Protein AF-A0A1R3K6Y7-F1 (afdb_monomer)

Foldseek 3Di:
DVVVVVVVVVVVVVVVVVVVVVVVVVVVVVVVVVVVVVVVVVVVVVVVVVVVVVVVVVVVVVVVVVVVVVVVVVVVVVVVVVVVVVVVVVVVVVVVVVVVVVVVVVVVVVVVVVVVVVVVVVVVVVVDDDDDDDDDDPPPPPPPVDVPVCPPVNCCCVVDPPPDPDDDPDDDDDDDDPVVVVVVVVVVVVVVVVPDDDPDDDDDDDD

pLDDT: mean 77.64, std 23.09, range [33.5, 98.81]

Structure (mmCIF, N/CA/C/O backbone):
data_AF-A0A1R3K6Y7-F1
#
_entry.id   AF-A0A1R3K6Y7-F1
#
loop_
_atom_site.group_PDB
_atom_site.id
_atom_site.type_symbol
_atom_site.label_atom_id
_atom_site.label_alt_id
_atom_site.label_comp_id
_atom_site.label_asym_id
_atom_site.label_entity_id
_atom_site.label_seq_id
_atom_site.pdbx_PDB_ins_code
_atom_site.Cartn_x
_atom_site.Cartn_y
_atom_site.Cartn_z
_atom_site.occupancy
_atom_site.B_iso_or_equiv
_atom_site.auth_seq_id
_atom_site.auth_comp_id
_atom_site.auth_asym_id
_atom_site.auth_atom_id
_atom_site.pdbx_PDB_model_num
ATOM 1 N N . MET A 1 1 ? 42.895 19.905 -70.007 1.00 62.53 1 MET A N 1
ATOM 2 C CA . MET A 1 1 ? 42.501 18.516 -69.694 1.00 62.53 1 MET A CA 1
ATOM 3 C C . MET A 1 1 ? 43.136 18.045 -68.392 1.00 62.53 1 MET A C 1
ATOM 5 O O . MET A 1 1 ? 42.391 17.621 -67.523 1.00 62.53 1 MET A O 1
ATOM 9 N N . ASP A 1 2 ? 44.452 18.185 -68.196 1.00 71.94 2 ASP A N 1
ATOM 10 C CA . ASP A 1 2 ? 45.106 17.727 -66.951 1.00 71.94 2 ASP A CA 1
ATOM 11 C C . ASP A 1 2 ? 44.580 18.417 -65.675 1.00 71.94 2 ASP A C 1
ATOM 13 O O . ASP A 1 2 ? 44.334 17.756 -64.673 1.00 71.94 2 ASP A O 1
ATOM 17 N N . SER A 1 3 ? 44.263 19.715 -65.737 1.00 80.75 3 SER A N 1
ATOM 18 C CA . SER A 1 3 ? 43.722 20.483 -64.601 1.00 80.75 3 SER A CA 1
ATOM 19 C C . SER A 1 3 ? 42.329 20.042 -64.129 1.00 80.75 3 SER A C 1
ATOM 21 O O . SER A 1 3 ? 42.020 20.125 -62.944 1.00 80.75 3 SER A O 1
ATOM 23 N N . GLU A 1 4 ? 41.474 19.579 -65.043 1.00 91.00 4 GLU A N 1
ATOM 24 C CA . GLU A 1 4 ? 40.127 19.088 -64.713 1.00 91.00 4 GLU A CA 1
ATOM 25 C C . GLU A 1 4 ? 40.192 17.690 -64.089 1.00 91.00 4 GLU A C 1
ATOM 27 O O . GLU A 1 4 ? 39.453 17.383 -63.155 1.00 91.00 4 GLU A O 1
ATOM 32 N N . LEU A 1 5 ? 41.124 16.858 -64.565 1.00 91.75 5 LEU A N 1
ATOM 33 C CA . LEU A 1 5 ? 41.398 15.550 -63.977 1.00 91.75 5 LEU A CA 1
ATOM 34 C C . LEU A 1 5 ? 41.971 15.675 -62.563 1.00 91.75 5 LEU A C 1
ATOM 36 O O . LEU A 1 5 ? 41.577 14.907 -61.687 1.00 91.75 5 LEU A O 1
ATOM 40 N N . ASP A 1 6 ? 42.864 16.633 -62.323 1.00 93.50 6 ASP A N 1
ATOM 41 C CA . ASP A 1 6 ? 43.422 16.880 -60.991 1.00 93.50 6 ASP A CA 1
ATOM 42 C C . ASP A 1 6 ? 42.367 17.411 -60.011 1.00 93.50 6 ASP A C 1
ATOM 44 O O . ASP A 1 6 ? 42.319 16.962 -58.864 1.00 93.50 6 ASP A O 1
ATOM 48 N N . PHE A 1 7 ? 41.459 18.280 -60.469 1.00 94.56 7 PHE A N 1
ATOM 49 C CA . PHE A 1 7 ? 40.319 18.736 -59.669 1.00 94.56 7 PHE A CA 1
ATOM 50 C C . PHE A 1 7 ? 39.388 17.575 -59.287 1.00 94.56 7 PHE A C 1
ATOM 52 O O . PHE A 1 7 ? 39.084 17.383 -58.110 1.00 94.56 7 PHE A O 1
ATOM 59 N N . ALA A 1 8 ? 39.014 16.733 -60.256 1.00 95.38 8 ALA A N 1
ATOM 60 C CA . ALA A 1 8 ? 38.188 15.556 -59.995 1.00 95.38 8 ALA A CA 1
ATOM 61 C C . ALA A 1 8 ? 38.874 14.562 -59.038 1.00 95.38 8 ALA A C 1
ATOM 63 O O . ALA A 1 8 ? 38.223 13.937 -58.201 1.00 95.38 8 ALA A O 1
ATOM 64 N N . ARG A 1 9 ? 40.204 14.411 -59.124 1.00 95.75 9 ARG A N 1
ATOM 65 C CA . ARG A 1 9 ? 40.974 13.571 -58.193 1.00 95.75 9 ARG A CA 1
ATOM 66 C C . ARG A 1 9 ? 40.938 14.114 -56.768 1.00 95.75 9 ARG A C 1
ATOM 68 O O . ARG A 1 9 ? 40.789 13.309 -55.850 1.00 95.75 9 ARG A O 1
ATOM 75 N N . ALA A 1 10 ? 41.063 15.428 -56.587 1.00 96.19 10 ALA A N 1
ATOM 76 C CA . ALA A 1 10 ? 40.958 16.065 -55.276 1.00 96.19 10 ALA A CA 1
ATOM 77 C C . ALA A 1 10 ? 39.561 15.858 -54.668 1.00 96.19 10 ALA A C 1
ATOM 79 O O . ALA A 1 10 ? 39.449 15.348 -53.556 1.00 96.19 10 ALA A O 1
ATOM 80 N N . GLU A 1 11 ? 38.502 16.108 -55.440 1.00 97.25 11 GLU A N 1
ATOM 81 C CA . GLU A 1 11 ? 37.115 15.918 -54.995 1.00 97.25 11 GLU A CA 1
ATOM 82 C C . GLU A 1 11 ? 36.821 14.455 -54.606 1.00 97.25 11 GLU A C 1
ATOM 84 O O . GLU A 1 11 ? 36.199 14.178 -53.581 1.00 97.25 11 GLU A O 1
ATOM 89 N N . ILE A 1 12 ? 37.346 13.483 -55.362 1.00 97.38 12 ILE A N 1
ATOM 90 C CA . ILE A 1 12 ? 37.243 12.057 -55.013 1.00 97.38 12 ILE A CA 1
ATOM 91 C C . ILE A 1 12 ? 37.942 11.742 -53.681 1.00 97.38 12 ILE A C 1
ATOM 93 O O . ILE A 1 12 ? 37.479 10.866 -52.945 1.00 97.38 12 ILE A O 1
ATOM 97 N N . ILE A 1 13 ? 39.076 12.380 -53.381 1.00 97.81 13 ILE A N 1
ATOM 98 C CA . ILE A 1 13 ? 39.802 12.171 -52.120 1.00 97.81 13 ILE A CA 1
ATOM 99 C C . ILE A 1 13 ? 38.986 12.721 -50.948 1.00 97.81 13 ILE A C 1
ATOM 101 O O . ILE A 1 13 ? 38.822 12.011 -49.952 1.00 97.81 13 ILE A O 1
ATOM 105 N N . ASP A 1 14 ? 38.419 13.916 -51.095 1.00 97.81 14 ASP A N 1
ATOM 106 C CA . ASP A 1 14 ? 37.599 14.553 -50.063 1.00 97.81 14 ASP A CA 1
ATOM 107 C C . ASP A 1 14 ? 36.329 13.739 -49.780 1.00 97.81 14 ASP A C 1
ATOM 109 O O . ASP A 1 14 ? 36.087 13.341 -48.637 1.00 97.81 14 ASP A O 1
ATOM 113 N N . LEU A 1 15 ? 35.590 13.340 -50.822 1.00 98.12 15 LEU A N 1
ATOM 114 C CA . LEU A 1 15 ? 34.398 12.492 -50.682 1.00 98.12 15 LEU A CA 1
ATOM 115 C C . LEU A 1 15 ? 34.712 11.132 -50.037 1.00 98.12 15 LEU A C 1
ATOM 117 O O . LEU A 1 15 ? 33.909 10.591 -49.271 1.00 98.12 15 LEU A O 1
ATOM 121 N N . LYS A 1 16 ? 35.889 10.552 -50.309 1.00 98.25 16 LYS A N 1
ATOM 122 C CA . LYS A 1 16 ? 36.336 9.322 -49.633 1.00 98.25 16 LYS A CA 1
ATOM 123 C C . LYS A 1 16 ? 36.590 9.555 -48.145 1.00 98.25 16 LYS A C 1
ATOM 125 O O . LYS A 1 16 ? 36.238 8.692 -47.338 1.00 98.25 16 LYS A O 1
ATOM 130 N N . ALA A 1 17 ? 37.194 10.683 -47.779 1.00 98.00 17 ALA A N 1
ATOM 131 C CA . ALA A 1 17 ? 37.439 11.032 -46.385 1.00 98.00 17 ALA A CA 1
ATOM 132 C C . ALA A 1 17 ? 36.121 11.252 -45.622 1.00 98.00 17 ALA A C 1
ATOM 134 O O . ALA A 1 17 ? 35.957 10.711 -44.524 1.00 98.00 17 ALA A O 1
ATOM 135 N N . GLU A 1 18 ? 35.163 11.957 -46.228 1.00 98.19 18 GLU A N 1
ATOM 136 C CA . GLU A 1 18 ? 33.817 12.158 -45.679 1.00 98.19 18 GLU A CA 1
ATOM 137 C C . GLU A 1 18 ? 33.076 10.831 -45.484 1.00 98.19 18 GLU A C 1
ATOM 139 O O . GLU A 1 18 ? 32.562 10.560 -44.396 1.00 98.19 18 GLU A O 1
ATOM 144 N N . LEU A 1 19 ? 33.087 9.948 -46.488 1.00 98.25 19 LEU A N 1
ATOM 145 C CA . LEU A 1 19 ? 32.451 8.632 -46.392 1.00 98.25 19 LEU A CA 1
ATOM 146 C C . LEU A 1 19 ? 33.045 7.780 -45.258 1.00 98.25 19 LEU A C 1
ATOM 148 O O . LEU A 1 19 ? 32.313 7.095 -44.539 1.00 98.25 19 LEU A O 1
ATOM 152 N N . GLU A 1 20 ? 34.366 7.800 -45.077 1.00 98.19 20 GLU A N 1
ATOM 153 C CA . GLU A 1 20 ? 35.025 7.078 -43.985 1.00 98.19 20 GLU A CA 1
ATOM 154 C C . GLU A 1 20 ? 34.716 7.682 -42.609 1.00 98.19 20 GLU A C 1
ATOM 156 O O . GLU A 1 20 ? 34.540 6.941 -41.631 1.00 98.19 20 GLU A O 1
ATOM 161 N N . PHE A 1 21 ? 34.607 9.008 -42.512 1.00 98.19 21 PHE A N 1
ATOM 162 C CA . PHE A 1 21 ? 34.147 9.672 -41.296 1.00 98.19 21 PHE A CA 1
ATOM 163 C C . PHE A 1 21 ? 32.710 9.261 -40.951 1.00 98.19 21 PHE A C 1
ATOM 165 O O . PHE A 1 21 ? 32.457 8.809 -39.829 1.00 98.19 21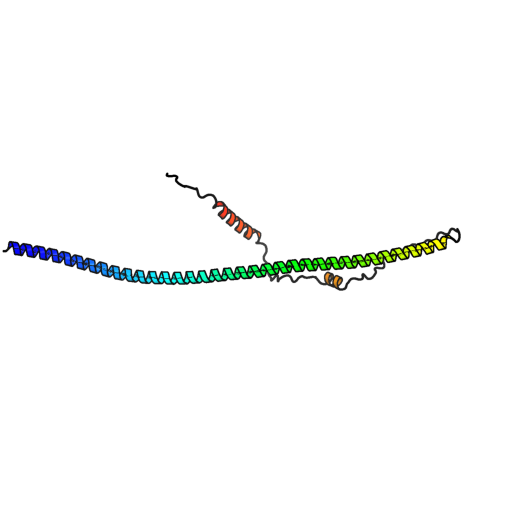 PHE A O 1
ATOM 172 N N . GLU A 1 22 ? 31.802 9.310 -41.925 1.00 98.31 22 GLU A N 1
ATOM 173 C CA . GLU A 1 22 ? 30.396 8.941 -41.755 1.00 98.31 22 GLU A CA 1
ATOM 174 C C . GLU A 1 22 ? 30.248 7.467 -41.347 1.00 98.31 22 GLU A C 1
ATOM 176 O O . GLU A 1 22 ? 29.542 7.132 -40.394 1.00 98.31 22 GLU A O 1
ATOM 181 N N . ARG A 1 23 ? 31.007 6.555 -41.969 1.00 98.44 23 ARG A N 1
ATOM 182 C CA . ARG A 1 23 ? 31.047 5.132 -41.577 1.00 98.44 23 ARG A CA 1
ATOM 183 C C . ARG A 1 23 ? 31.495 4.936 -40.130 1.00 98.44 23 ARG A C 1
ATOM 185 O O . ARG A 1 23 ? 30.939 4.091 -39.421 1.00 98.44 23 ARG A O 1
ATOM 192 N N . LYS A 1 24 ? 32.501 5.685 -39.667 1.00 98.19 24 LYS A N 1
ATOM 193 C CA . LYS A 1 24 ? 32.960 5.637 -38.267 1.00 98.19 24 LYS A CA 1
ATOM 194 C C . LYS A 1 24 ? 31.905 6.203 -37.318 1.00 98.19 24 LYS A C 1
ATOM 196 O O . LYS A 1 24 ? 31.679 5.609 -36.262 1.00 98.19 24 LYS A O 1
ATOM 201 N N . ALA A 1 25 ? 31.254 7.307 -37.682 1.00 98.44 25 ALA A N 1
ATOM 202 C CA . ALA A 1 25 ? 30.159 7.889 -36.911 1.00 98.44 25 ALA A CA 1
ATOM 203 C C . ALA A 1 25 ? 28.990 6.901 -36.781 1.00 98.44 25 ALA A C 1
ATOM 205 O O . ALA A 1 25 ? 28.533 6.631 -35.668 1.00 98.44 25 ALA A O 1
ATOM 206 N N . ARG A 1 26 ? 28.599 6.250 -37.882 1.00 98.44 26 ARG A N 1
ATOM 207 C CA . ARG A 1 26 ? 27.543 5.234 -37.899 1.00 98.44 26 ARG A CA 1
ATOM 208 C C . ARG A 1 26 ? 27.854 4.041 -36.997 1.00 98.44 26 ARG A C 1
ATOM 210 O O . ARG A 1 26 ? 27.020 3.671 -36.177 1.00 98.44 26 ARG A O 1
ATOM 217 N N . LYS A 1 27 ? 29.072 3.490 -37.052 1.00 98.38 27 LYS A N 1
ATOM 218 C CA . LYS A 1 27 ? 29.498 2.397 -36.152 1.00 98.38 27 LYS A CA 1
ATOM 219 C C . LYS A 1 27 ? 29.435 2.800 -34.672 1.00 98.38 27 LYS A C 1
ATOM 221 O O . LYS A 1 27 ? 29.035 2.002 -33.819 1.00 98.38 27 LYS A O 1
ATOM 226 N N . LYS A 1 28 ? 29.802 4.045 -34.345 1.00 98.31 28 LYS A N 1
ATOM 227 C CA . LYS A 1 28 ? 29.664 4.581 -32.980 1.00 98.31 28 LYS A CA 1
ATOM 228 C C . LYS A 1 28 ? 28.191 4.684 -32.578 1.00 98.31 28 LYS A C 1
ATOM 230 O O . LYS A 1 28 ? 27.841 4.226 -31.494 1.00 98.31 28 LYS A O 1
ATOM 235 N N . ALA A 1 29 ? 27.329 5.198 -33.454 1.00 98.31 29 ALA A N 1
ATOM 236 C CA . ALA A 1 29 ? 25.892 5.292 -33.205 1.00 98.31 29 ALA A CA 1
ATOM 237 C C . ALA A 1 29 ? 25.240 3.911 -33.013 1.00 98.31 29 ALA A C 1
ATOM 239 O O . ALA A 1 29 ? 24.464 3.725 -32.081 1.00 98.31 29 ALA A O 1
ATOM 240 N N . GLU A 1 30 ? 25.600 2.916 -33.825 1.00 98.38 30 GLU A N 1
ATOM 241 C CA . GLU A 1 30 ? 25.092 1.541 -33.714 1.00 98.38 30 GLU A CA 1
ATOM 242 C C . GLU A 1 30 ? 25.506 0.877 -32.391 1.00 98.38 30 GLU A C 1
ATOM 244 O O . GLU A 1 30 ? 24.678 0.257 -31.718 1.00 98.38 30 GLU A O 1
ATOM 249 N N . SER A 1 31 ? 26.765 1.042 -31.968 1.00 98.12 31 SER A N 1
ATOM 250 C CA . SER A 1 31 ? 27.227 0.502 -30.679 1.00 98.12 31 SER A CA 1
ATOM 251 C C . SER A 1 31 ? 26.565 1.197 -29.484 1.00 98.12 31 SER A C 1
ATOM 253 O O . SER A 1 31 ? 26.178 0.525 -28.524 1.00 98.12 31 SER A O 1
ATOM 255 N N . LEU A 1 32 ? 26.353 2.515 -29.568 1.00 98.62 32 LEU A N 1
ATOM 256 C CA . LEU A 1 32 ? 25.593 3.271 -28.576 1.00 98.62 32 LEU A CA 1
ATOM 257 C C . LEU A 1 32 ? 24.133 2.807 -28.515 1.00 98.62 32 LEU A C 1
ATOM 259 O O . LEU A 1 32 ? 23.632 2.552 -27.425 1.00 98.62 32 LEU A O 1
ATOM 263 N N . ASN A 1 33 ? 23.471 2.633 -29.659 1.00 98.50 33 ASN A N 1
ATOM 264 C CA . ASN A 1 33 ? 22.083 2.176 -29.729 1.00 98.50 33 ASN A CA 1
ATOM 265 C C . ASN A 1 33 ? 21.929 0.768 -29.128 1.00 98.50 33 ASN A C 1
ATOM 267 O O . ASN A 1 33 ? 21.044 0.519 -28.312 1.00 98.50 33 ASN A O 1
ATOM 271 N N . LYS A 1 34 ? 22.872 -0.140 -29.419 1.00 98.62 34 LYS A N 1
ATOM 272 C CA . LYS A 1 34 ? 22.915 -1.471 -28.792 1.00 98.62 34 LYS A CA 1
ATOM 273 C C . LYS A 1 34 ? 23.055 -1.396 -27.268 1.00 98.62 34 LYS A C 1
ATOM 275 O O . LYS A 1 34 ? 22.476 -2.228 -26.570 1.00 98.62 34 LYS A O 1
ATOM 280 N N . ARG A 1 35 ? 23.830 -0.439 -26.744 1.00 98.56 35 ARG A N 1
ATOM 281 C CA . ARG A 1 35 ? 23.965 -0.218 -25.296 1.00 98.56 35 ARG A CA 1
ATOM 282 C C . ARG A 1 35 ? 22.675 0.348 -24.694 1.00 98.56 35 ARG A C 1
ATOM 284 O O . ARG A 1 35 ? 22.157 -0.247 -23.755 1.00 98.56 35 ARG A O 1
ATOM 291 N N . LEU A 1 36 ? 22.127 1.413 -25.280 1.00 98.62 36 LEU A N 1
ATOM 292 C CA . LEU A 1 36 ? 20.882 2.044 -24.827 1.00 98.62 36 LEU A CA 1
ATOM 293 C C . LEU A 1 36 ? 19.699 1.068 -24.847 1.00 98.62 36 LEU A C 1
ATOM 295 O O . LEU A 1 36 ? 18.884 1.074 -23.931 1.00 98.62 36 LEU A O 1
ATOM 299 N N . GLY A 1 37 ? 19.627 0.174 -25.837 1.00 98.75 37 GLY A N 1
ATOM 300 C CA . GLY A 1 37 ? 18.601 -0.868 -25.885 1.00 98.75 37 GLY A CA 1
ATOM 301 C C . GLY A 1 37 ? 18.654 -1.822 -24.687 1.00 98.75 37 GLY A C 1
ATOM 302 O O . GLY A 1 37 ? 17.609 -2.200 -24.163 1.00 98.75 37 GLY A O 1
ATOM 303 N N . LYS A 1 38 ? 19.854 -2.181 -24.209 1.00 98.62 38 LYS A N 1
ATOM 304 C CA . LYS A 1 38 ? 20.010 -3.010 -23.002 1.00 98.62 38 LYS A CA 1
ATOM 305 C C . LYS A 1 38 ? 19.607 -2.245 -21.745 1.00 98.62 38 LYS A C 1
ATOM 307 O O . LYS A 1 38 ? 18.840 -2.769 -20.947 1.00 98.62 38 LYS A O 1
ATOM 312 N N . GLU A 1 39 ? 20.089 -1.012 -21.602 1.00 98.62 39 GLU A N 1
ATOM 313 C CA . GLU A 1 39 ? 19.751 -0.142 -20.468 1.00 98.62 39 GLU A CA 1
ATOM 314 C C . GLU A 1 39 ? 18.235 0.079 -20.372 1.00 98.62 39 GLU A C 1
ATOM 316 O O . GLU A 1 39 ? 17.664 -0.051 -19.294 1.00 98.62 39 GLU A O 1
ATOM 321 N N . LEU A 1 40 ? 17.557 0.297 -21.504 1.00 98.75 40 LEU A N 1
ATOM 322 C CA . LEU A 1 40 ? 16.103 0.451 -21.558 1.00 98.75 40 LEU A CA 1
ATOM 323 C C . LEU A 1 40 ? 15.352 -0.808 -21.098 1.00 98.75 40 LEU A C 1
ATOM 325 O O . LEU A 1 40 ? 14.319 -0.698 -20.438 1.00 98.75 40 LEU A O 1
ATOM 329 N N . VAL A 1 41 ? 15.834 -2.001 -21.456 1.00 98.69 41 VAL A N 1
ATOM 330 C CA . VAL A 1 41 ? 15.214 -3.265 -21.029 1.00 98.69 41 VAL A CA 1
ATOM 331 C C . VAL A 1 41 ? 15.374 -3.470 -19.524 1.00 98.69 41 VAL A C 1
ATOM 333 O O . VAL A 1 41 ? 14.393 -3.805 -18.861 1.00 98.69 41 VAL A O 1
ATOM 336 N N . GLU A 1 42 ? 16.569 -3.245 -18.975 1.00 98.38 42 GLU A N 1
ATOM 337 C CA . GLU A 1 42 ? 16.791 -3.372 -17.529 1.00 98.38 42 GLU A CA 1
ATOM 338 C C . GLU A 1 42 ? 16.001 -2.323 -16.736 1.00 98.38 42 GLU A C 1
ATOM 340 O O . GLU A 1 42 ? 15.370 -2.658 -15.736 1.00 98.38 42 GLU A O 1
ATOM 345 N N . GLU A 1 43 ? 15.934 -1.083 -17.223 1.00 98.62 43 GLU A N 1
ATOM 346 C CA . GLU A 1 43 ? 15.128 -0.022 -16.613 1.00 98.62 43 GLU A CA 1
ATOM 347 C C . GLU A 1 43 ? 13.635 -0.387 -16.580 1.00 98.62 43 GLU A C 1
ATOM 349 O O . GLU A 1 43 ? 12.962 -0.206 -15.564 1.00 98.62 43 GLU A O 1
ATOM 354 N N . ARG A 1 44 ? 13.100 -0.961 -17.669 1.00 98.62 44 ARG A N 1
ATOM 355 C CA . ARG A 1 44 ? 11.710 -1.447 -17.710 1.00 98.62 44 ARG A CA 1
ATOM 356 C C . ARG A 1 44 ? 11.462 -2.563 -16.697 1.00 98.62 44 ARG A C 1
ATOM 358 O O . ARG A 1 44 ? 10.453 -2.518 -16.000 1.00 98.62 44 ARG A O 1
ATOM 365 N N . ARG A 1 45 ? 12.382 -3.525 -16.574 1.00 98.62 45 ARG A N 1
ATOM 366 C CA . ARG A 1 45 ? 12.288 -4.596 -15.565 1.00 98.62 45 ARG A CA 1
ATOM 367 C C . ARG A 1 45 ? 12.329 -4.045 -14.142 1.00 98.62 45 ARG A C 1
ATOM 369 O O . ARG A 1 45 ? 11.557 -4.490 -13.299 1.00 98.62 45 ARG A O 1
ATOM 376 N N . GLY A 1 46 ? 13.196 -3.065 -13.884 1.00 98.62 46 GLY A N 1
ATOM 377 C CA . GLY A 1 46 ? 13.278 -2.382 -12.593 1.00 98.62 46 GLY A CA 1
ATOM 378 C C . GLY A 1 46 ? 11.965 -1.691 -12.224 1.00 98.62 46 GLY A C 1
ATOM 379 O O . GLY A 1 46 ? 11.483 -1.840 -11.101 1.00 98.62 46 GLY A O 1
ATOM 380 N N . ARG A 1 47 ? 11.336 -1.003 -13.185 1.00 98.56 47 ARG A N 1
ATOM 381 C CA . ARG A 1 47 ? 10.021 -0.370 -12.994 1.00 98.56 47 ARG A CA 1
ATOM 382 C C . ARG A 1 47 ? 8.917 -1.383 -12.728 1.00 98.56 47 ARG A C 1
ATOM 384 O O . ARG A 1 47 ? 8.162 -1.190 -11.785 1.00 98.56 47 ARG A O 1
ATOM 391 N N . GLU A 1 48 ? 8.861 -2.469 -13.493 1.00 98.62 48 GLU A N 1
ATOM 392 C CA . GLU A 1 48 ? 7.863 -3.528 -13.294 1.00 98.62 48 GLU A CA 1
ATOM 393 C C . GLU A 1 48 ? 8.008 -4.196 -11.913 1.00 98.62 48 GLU A C 1
ATOM 395 O O . GLU A 1 48 ? 7.021 -4.469 -11.230 1.00 98.62 48 GLU A O 1
ATOM 400 N N . ALA A 1 49 ? 9.242 -4.442 -11.462 1.00 98.62 49 ALA A N 1
ATOM 401 C CA . ALA A 1 49 ? 9.495 -4.978 -10.128 1.00 98.62 49 ALA A CA 1
ATOM 402 C C . ALA A 1 49 ? 9.047 -4.005 -9.024 1.00 98.62 49 ALA A C 1
ATOM 404 O O . ALA A 1 49 ? 8.416 -4.425 -8.054 1.00 98.62 49 ALA A O 1
ATOM 405 N N . LEU A 1 50 ? 9.336 -2.709 -9.184 1.00 98.44 50 LEU A N 1
ATOM 406 C CA . LEU A 1 50 ? 8.903 -1.673 -8.248 1.00 98.44 50 LEU A CA 1
ATOM 407 C C . LEU A 1 50 ? 7.375 -1.549 -8.203 1.00 98.44 50 LEU A C 1
ATOM 409 O O . LEU A 1 50 ? 6.806 -1.478 -7.117 1.00 98.44 50 LEU A O 1
ATOM 413 N N . GLU A 1 51 ? 6.709 -1.573 -9.356 1.00 98.69 51 GLU A N 1
ATOM 414 C CA . GLU A 1 51 ? 5.249 -1.509 -9.460 1.00 98.69 51 GLU A CA 1
ATOM 415 C C . GLU A 1 51 ? 4.584 -2.659 -8.693 1.00 98.69 51 GLU A C 1
ATOM 417 O O . GLU A 1 51 ? 3.705 -2.416 -7.868 1.00 98.69 51 GLU A O 1
ATOM 422 N N . LYS A 1 52 ? 5.090 -3.891 -8.836 1.00 98.75 52 LYS A N 1
ATOM 423 C CA . LYS A 1 52 ? 4.607 -5.052 -8.066 1.00 98.75 52 LYS A CA 1
ATOM 424 C C . LYS A 1 52 ? 4.723 -4.848 -6.555 1.00 98.75 52 LYS A C 1
ATOM 426 O O . LYS A 1 52 ? 3.805 -5.212 -5.819 1.00 98.75 52 LYS A O 1
ATOM 431 N N . VAL A 1 53 ? 5.826 -4.265 -6.080 1.00 98.75 53 VAL A N 1
ATOM 432 C CA . VAL A 1 53 ? 6.009 -3.945 -4.653 1.00 98.75 53 VAL A CA 1
ATOM 433 C C . VAL A 1 53 ? 5.030 -2.854 -4.213 1.00 98.75 53 VAL A C 1
ATOM 435 O O . VAL A 1 53 ? 4.395 -2.985 -3.167 1.00 98.75 53 VAL A O 1
ATOM 438 N N . CYS A 1 54 ? 4.845 -1.802 -5.014 1.00 98.75 54 CYS A N 1
ATOM 439 C CA . CYS A 1 54 ? 3.875 -0.745 -4.727 1.00 98.75 54 CYS A CA 1
ATOM 440 C C . CYS A 1 54 ? 2.441 -1.288 -4.639 1.00 98.75 54 CYS A C 1
ATOM 442 O O . CYS A 1 54 ? 1.710 -0.935 -3.714 1.00 98.75 54 CYS A O 1
ATOM 444 N N . GLU A 1 55 ? 2.047 -2.182 -5.545 1.00 98.75 55 GLU A N 1
ATOM 445 C CA . GLU A 1 55 ? 0.745 -2.848 -5.494 1.00 98.75 55 GLU A CA 1
ATOM 446 C C . GLU A 1 55 ? 0.572 -3.711 -4.238 1.00 98.75 55 GLU A C 1
ATOM 448 O O . GLU A 1 55 ? -0.496 -3.702 -3.623 1.00 98.75 55 GLU A O 1
ATOM 453 N N . GLN A 1 56 ? 1.604 -4.466 -3.844 1.00 98.69 56 GLN A N 1
ATOM 454 C CA . GLN A 1 56 ? 1.578 -5.266 -2.616 1.00 98.69 56 GLN A CA 1
ATOM 455 C C . GLN A 1 56 ? 1.364 -4.378 -1.388 1.00 98.69 56 GLN A C 1
ATOM 457 O O . GLN A 1 56 ? 0.442 -4.628 -0.612 1.00 98.69 56 GLN A O 1
ATOM 462 N N . LEU A 1 57 ? 2.128 -3.290 -1.269 1.00 98.81 57 LEU A N 1
ATOM 463 C CA . LEU A 1 57 ? 1.980 -2.325 -0.180 1.00 98.81 57 LEU A CA 1
ATOM 464 C C . LEU A 1 57 ? 0.592 -1.670 -0.174 1.00 98.81 57 LEU A C 1
ATOM 466 O O . LEU A 1 57 ? -0.011 -1.504 0.886 1.00 98.81 57 LEU A O 1
ATOM 470 N N . ALA A 1 58 ? 0.044 -1.331 -1.344 1.00 98.81 58 ALA A N 1
ATOM 471 C CA . ALA A 1 58 ? -1.304 -0.777 -1.445 1.00 98.81 58 ALA A CA 1
ATOM 472 C C . ALA A 1 58 ? -2.368 -1.766 -0.929 1.00 98.81 58 ALA A C 1
ATOM 474 O O . ALA A 1 58 ? -3.287 -1.367 -0.200 1.00 98.81 58 ALA A O 1
ATOM 475 N N . ARG A 1 59 ? -2.225 -3.061 -1.248 1.00 98.75 59 ARG A N 1
ATOM 476 C CA . ARG A 1 59 ? -3.098 -4.128 -0.731 1.00 98.75 59 ARG A CA 1
ATOM 477 C C . ARG A 1 59 ? -2.973 -4.267 0.786 1.00 98.75 59 ARG A C 1
ATOM 479 O O . ARG A 1 59 ? -3.992 -4.244 1.471 1.00 98.75 59 ARG A O 1
ATOM 486 N N . GLU A 1 60 ? -1.758 -4.330 1.324 1.00 98.75 60 GLU A N 1
ATOM 487 C CA . GLU A 1 60 ? -1.514 -4.436 2.771 1.00 98.75 60 GLU A CA 1
ATOM 488 C C . GLU A 1 60 ? -2.083 -3.248 3.553 1.00 98.75 60 GLU A C 1
ATOM 490 O O . GLU A 1 60 ? -2.783 -3.437 4.546 1.00 98.75 60 GLU A O 1
ATOM 495 N N . ILE A 1 61 ? -1.865 -2.017 3.079 1.00 98.75 61 ILE A N 1
ATOM 496 C CA . ILE A 1 61 ? -2.431 -0.811 3.702 1.00 98.75 61 ILE A CA 1
ATOM 497 C C . ILE A 1 61 ? -3.960 -0.888 3.733 1.00 98.75 61 ILE A C 1
ATOM 499 O O . ILE A 1 61 ? -4.583 -0.500 4.723 1.00 98.75 61 ILE A O 1
ATOM 503 N N . SER A 1 62 ? -4.572 -1.378 2.655 1.00 98.75 62 SER A N 1
ATOM 504 C CA . SER A 1 62 ? -6.026 -1.515 2.561 1.00 98.75 62 SER A CA 1
ATOM 505 C C . SER A 1 62 ? -6.555 -2.559 3.549 1.00 98.75 62 SER A C 1
ATOM 507 O O . SER A 1 62 ? -7.535 -2.298 4.249 1.00 98.75 62 SER A O 1
ATOM 509 N N . LEU A 1 63 ? -5.859 -3.692 3.684 1.00 98.69 63 LEU A N 1
ATOM 510 C CA . LEU A 1 63 ? -6.174 -4.724 4.673 1.00 98.69 63 LEU A CA 1
ATOM 511 C C . LEU A 1 63 ? -6.055 -4.189 6.104 1.00 98.69 63 LEU A C 1
ATOM 513 O O . LEU A 1 63 ? -7.018 -4.281 6.864 1.00 98.69 63 LEU A O 1
ATOM 517 N N . PHE A 1 64 ? -4.937 -3.552 6.463 1.00 98.75 64 PHE A N 1
ATOM 518 C CA . PHE A 1 64 ? -4.751 -2.997 7.807 1.00 98.75 64 PHE A CA 1
ATOM 519 C C . PHE A 1 64 ? -5.784 -1.927 8.157 1.00 98.75 64 PHE A C 1
ATOM 521 O O . PHE A 1 64 ? -6.258 -1.889 9.289 1.00 98.75 64 PHE A O 1
ATOM 528 N N . LYS A 1 65 ? -6.178 -1.081 7.199 1.00 98.81 65 LYS A N 1
ATOM 529 C CA . LYS A 1 65 ? -7.268 -0.118 7.412 1.00 98.81 65 LYS A CA 1
ATOM 530 C C . LYS A 1 65 ? -8.577 -0.828 7.759 1.00 98.81 65 LYS A C 1
ATOM 532 O O . LYS A 1 65 ? -9.206 -0.472 8.751 1.00 98.81 65 LYS A O 1
ATOM 537 N N . SER A 1 66 ? -8.948 -1.852 6.987 1.00 98.56 66 SER A N 1
ATOM 538 C CA . SER A 1 66 ? -10.176 -2.616 7.237 1.00 98.56 66 SER A CA 1
ATOM 539 C C . SER A 1 66 ? -10.158 -3.342 8.587 1.00 98.56 66 SER A C 1
ATOM 541 O O . SER A 1 66 ? -11.160 -3.343 9.301 1.00 98.56 66 SER A O 1
ATOM 543 N N . GLU A 1 67 ? -9.004 -3.882 8.979 1.00 98.62 67 GLU A N 1
ATOM 544 C CA . GLU A 1 67 ? -8.821 -4.580 10.249 1.00 98.62 67 GLU A CA 1
ATOM 545 C C . GLU A 1 67 ? -8.915 -3.620 11.442 1.00 98.62 67 GLU A C 1
ATOM 547 O O . GLU A 1 67 ? -9.610 -3.899 12.417 1.00 98.62 67 GLU A O 1
ATOM 552 N N . ILE A 1 68 ? -8.296 -2.440 11.339 1.00 98.69 68 ILE A N 1
ATOM 553 C CA . ILE A 1 68 ? -8.423 -1.379 12.345 1.00 98.69 68 ILE A CA 1
ATOM 554 C C . ILE A 1 68 ? -9.891 -0.977 12.525 1.00 98.69 68 ILE A C 1
ATOM 556 O O . ILE A 1 68 ? -10.347 -0.790 13.654 1.00 98.69 68 ILE A O 1
ATOM 560 N N . ASP A 1 69 ? -10.645 -0.836 11.435 1.00 98.56 69 ASP A N 1
ATOM 561 C CA . ASP A 1 69 ? -12.052 -0.446 11.513 1.00 98.56 69 ASP A CA 1
ATOM 562 C C . ASP A 1 69 ? -12.939 -1.556 12.091 1.00 98.56 69 ASP A C 1
ATOM 564 O O . ASP A 1 69 ? -13.887 -1.254 12.820 1.00 98.56 69 ASP A O 1
ATOM 568 N N . ARG A 1 70 ? -12.610 -2.830 11.847 1.00 98.69 70 ARG A N 1
ATOM 569 C CA . ARG A 1 70 ? -13.239 -3.976 12.519 1.00 98.69 70 ARG A CA 1
ATOM 570 C C . ARG A 1 70 ? -12.977 -3.944 14.026 1.00 98.69 70 ARG A C 1
ATOM 572 O O . ARG A 1 70 ? -13.927 -3.927 14.804 1.00 98.69 70 ARG A O 1
ATOM 579 N N . MET A 1 71 ? -11.713 -3.822 14.433 1.00 98.50 71 MET A N 1
ATOM 580 C CA . MET A 1 71 ? -11.323 -3.761 15.847 1.00 98.50 71 MET A CA 1
ATOM 581 C C . MET A 1 71 ? -11.978 -2.589 16.590 1.00 98.50 71 MET A C 1
ATOM 583 O O . MET A 1 71 ? -12.396 -2.733 17.735 1.00 98.50 71 MET A O 1
ATOM 587 N N . LYS A 1 72 ? -12.106 -1.417 15.953 1.00 98.50 72 LYS A N 1
ATOM 588 C CA . LYS A 1 72 ? -12.797 -0.263 16.554 1.00 98.50 72 LYS A CA 1
ATOM 589 C C . LYS A 1 72 ? -14.267 -0.550 16.856 1.00 98.50 72 LYS A C 1
ATOM 591 O O . LYS A 1 72 ? -14.766 -0.077 17.874 1.00 98.50 72 LYS A O 1
ATOM 596 N N . LYS A 1 73 ? -14.963 -1.283 15.979 1.00 98.50 73 LYS A N 1
ATOM 597 C CA . LYS A 1 73 ? -16.369 -1.663 16.195 1.00 98.50 73 LYS A CA 1
ATOM 598 C C . LYS A 1 73 ? -16.494 -2.621 17.374 1.00 98.50 73 LYS A C 1
ATOM 600 O O . LYS A 1 73 ? -17.274 -2.345 18.278 1.00 98.50 73 LYS A O 1
ATOM 605 N 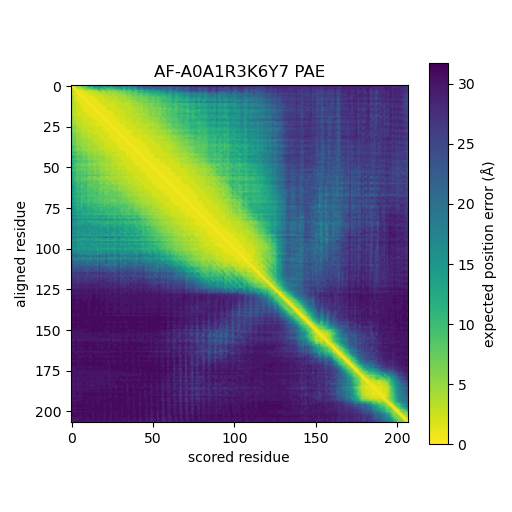N . GLU A 1 74 ? -15.666 -3.663 17.398 1.00 98.44 74 GLU A N 1
ATOM 606 C CA . GLU A 1 74 ? -15.617 -4.638 18.497 1.00 98.44 74 GLU A CA 1
ATOM 607 C C . GLU A 1 74 ? -15.337 -3.951 19.840 1.00 98.44 74 GLU A C 1
ATOM 609 O O . GLU A 1 74 ? -16.038 -4.179 20.824 1.00 98.44 74 GLU A O 1
ATOM 614 N N . PHE A 1 75 ? -14.379 -3.023 19.868 1.00 98.38 75 PHE A N 1
ATOM 615 C CA . PHE A 1 75 ? -14.064 -2.256 21.071 1.00 98.38 75 PHE A CA 1
ATOM 616 C C . PHE A 1 75 ? -15.231 -1.373 21.541 1.00 98.38 75 PHE A C 1
ATOM 618 O O . PHE A 1 75 ? -15.496 -1.258 22.738 1.00 98.38 75 PHE A O 1
ATOM 625 N N . GLU A 1 76 ? -15.946 -0.726 20.618 1.00 98.50 76 GLU A N 1
ATOM 626 C CA . GLU A 1 76 ? -17.102 0.100 20.973 1.00 98.50 76 GLU A CA 1
ATOM 627 C C . GLU A 1 76 ? -18.265 -0.745 21.517 1.00 98.50 76 GLU A C 1
ATOM 629 O O . GLU A 1 76 ? -18.951 -0.323 22.451 1.00 98.50 76 GLU A O 1
ATOM 634 N N . GLU A 1 77 ? -18.478 -1.941 20.971 1.00 98.31 77 GLU A N 1
ATOM 635 C CA . GLU A 1 77 ? -19.451 -2.912 21.479 1.00 98.31 77 GLU A CA 1
ATOM 636 C C . GLU A 1 77 ? -19.079 -3.400 22.882 1.00 98.31 77 GLU A C 1
ATOM 638 O O . GLU A 1 77 ? -19.917 -3.363 23.785 1.00 98.31 77 GLU A O 1
ATOM 643 N N . GLU A 1 78 ? -17.814 -3.760 23.108 1.00 98.06 78 GLU A N 1
ATOM 644 C CA . GLU A 1 78 ? -17.309 -4.149 24.427 1.00 98.06 78 GLU A CA 1
ATOM 645 C C . GLU A 1 78 ? -17.491 -3.024 25.453 1.00 98.06 78 GLU A C 1
ATOM 647 O O . GLU A 1 78 ? -17.995 -3.245 26.557 1.00 98.06 78 GLU A O 1
ATOM 652 N N . ARG A 1 79 ? -17.198 -1.777 25.064 1.00 98.62 79 ARG A N 1
ATOM 653 C CA . ARG A 1 79 ? -17.415 -0.604 25.918 1.00 98.62 79 ARG A CA 1
ATOM 654 C C . ARG A 1 79 ? -18.887 -0.417 26.285 1.00 98.62 79 ARG A C 1
ATOM 656 O O . ARG A 1 79 ? -19.184 -0.046 27.421 1.00 98.62 79 ARG A O 1
ATOM 663 N N . LYS A 1 80 ? -19.815 -0.650 25.351 1.00 98.50 80 LYS A N 1
ATOM 664 C CA . LYS A 1 80 ? -21.260 -0.607 25.632 1.00 98.50 80 LYS A CA 1
ATOM 665 C C . LYS A 1 80 ? -21.667 -1.722 26.591 1.00 98.50 80 LYS A C 1
ATOM 667 O O . LYS A 1 80 ? -22.373 -1.442 27.556 1.00 98.50 80 LYS A O 1
ATOM 672 N N . MET A 1 81 ? -21.191 -2.948 26.372 1.00 98.38 81 MET A N 1
ATOM 673 C CA . MET A 1 81 ? -21.473 -4.082 27.259 1.00 98.38 81 MET A CA 1
ATOM 674 C C . MET A 1 81 ? -20.990 -3.825 28.689 1.00 98.38 81 MET A C 1
ATOM 676 O O . MET A 1 81 ? -21.733 -4.087 29.633 1.00 98.38 81 MET A O 1
ATOM 680 N N . LEU A 1 82 ? -19.795 -3.253 28.857 1.00 98.12 82 LEU A N 1
ATOM 681 C CA . LEU A 1 82 ? -19.261 -2.903 30.176 1.00 98.12 82 LEU A CA 1
ATOM 682 C C . LEU A 1 82 ? -20.141 -1.878 30.904 1.00 98.12 82 LEU A C 1
ATOM 684 O O . LEU A 1 82 ? -20.485 -2.101 32.062 1.00 98.12 82 LEU A O 1
ATOM 688 N N . ARG A 1 83 ? -20.591 -0.813 30.223 1.00 97.81 83 ARG A N 1
ATOM 689 C CA . ARG A 1 83 ? -21.526 0.158 30.826 1.00 97.81 83 ARG A CA 1
ATOM 690 C C . ARG A 1 83 ? -22.850 -0.490 31.228 1.00 97.81 83 ARG A C 1
ATOM 692 O O . ARG A 1 83 ? -23.359 -0.221 32.310 1.00 97.81 83 ARG A O 1
ATOM 699 N N . MET A 1 84 ? -23.402 -1.363 30.383 1.00 97.69 84 MET A N 1
ATOM 700 C CA . MET A 1 84 ? -24.636 -2.087 30.713 1.00 97.69 84 MET A CA 1
ATOM 701 C C . MET A 1 84 ? -24.451 -3.003 31.928 1.00 97.69 84 MET A C 1
ATOM 703 O O . MET A 1 84 ? -25.331 -3.078 32.784 1.00 97.69 84 MET A O 1
ATOM 707 N N . ALA A 1 85 ? -23.300 -3.671 32.040 1.00 98.00 85 ALA A N 1
ATOM 708 C CA . ALA A 1 85 ? -22.980 -4.508 33.191 1.00 98.00 85 ALA A CA 1
ATOM 709 C C . ALA A 1 85 ? -22.866 -3.694 34.495 1.00 98.00 85 ALA A C 1
ATOM 711 O O . ALA A 1 85 ? -23.312 -4.164 35.544 1.00 98.00 85 ALA A O 1
ATOM 712 N N . GLU A 1 86 ? -22.308 -2.480 34.438 1.00 97.44 86 GLU A N 1
ATOM 713 C CA . GLU A 1 86 ? -22.247 -1.560 35.581 1.00 97.44 86 GLU A CA 1
ATOM 714 C C . GLU A 1 86 ? -23.647 -1.157 36.060 1.00 97.44 86 GLU A C 1
ATOM 716 O O . GLU A 1 86 ? -23.945 -1.339 37.242 1.00 97.44 86 GLU A O 1
ATOM 721 N N . VAL A 1 87 ? -24.529 -0.731 35.146 1.00 98.19 87 VAL A N 1
ATOM 722 C CA . VAL A 1 87 ? -25.922 -0.362 35.465 1.00 98.19 87 VAL A CA 1
ATOM 723 C C . VAL A 1 87 ? -26.670 -1.531 36.108 1.00 98.19 87 VAL A C 1
ATOM 725 O O . VAL A 1 87 ? -27.239 -1.378 37.184 1.00 98.19 87 VAL A O 1
ATOM 728 N N . LEU A 1 88 ? -26.594 -2.735 35.531 1.00 98.12 88 LEU A N 1
ATOM 729 C CA . LEU A 1 88 ? -27.251 -3.924 36.093 1.00 98.12 88 LEU A CA 1
ATOM 730 C C . LEU A 1 88 ? -26.733 -4.282 37.495 1.00 98.12 88 LEU A C 1
ATOM 732 O O . LEU A 1 88 ? -27.470 -4.802 38.340 1.00 98.12 88 LEU A O 1
ATOM 736 N N . ARG A 1 89 ? -25.444 -4.042 37.761 1.00 98.44 89 ARG A N 1
ATOM 737 C CA . ARG A 1 89 ? -24.866 -4.243 39.094 1.00 98.44 89 ARG A CA 1
ATOM 738 C C . ARG A 1 89 ? -25.419 -3.219 40.082 1.00 98.44 89 ARG A C 1
ATOM 740 O O . ARG A 1 89 ? -25.750 -3.605 41.202 1.00 98.44 89 ARG A O 1
ATOM 747 N N . GLU A 1 90 ? -25.513 -1.955 39.685 1.00 97.94 90 GLU A N 1
ATOM 748 C CA . GLU A 1 90 ? -26.077 -0.881 40.505 1.00 97.94 90 GLU A CA 1
ATOM 749 C C . GLU A 1 90 ? -27.559 -1.120 40.800 1.00 97.94 90 GLU A C 1
ATOM 751 O O . GLU A 1 90 ? -27.942 -1.129 41.968 1.00 97.94 90 GLU A O 1
ATOM 756 N N . GLU A 1 91 ? -28.366 -1.435 39.787 1.00 97.62 91 GLU A N 1
ATOM 757 C CA . GLU A 1 91 ? -29.791 -1.758 39.934 1.00 97.62 91 GLU A CA 1
ATOM 758 C C . GLU A 1 91 ? -30.017 -2.923 40.901 1.00 97.62 91 GLU A C 1
ATOM 760 O O . GLU A 1 91 ? -30.868 -2.850 41.788 1.00 97.62 91 GLU A O 1
ATOM 765 N N . ARG A 1 92 ? -29.198 -3.980 40.811 1.00 98.38 92 ARG A N 1
ATOM 766 C CA . ARG A 1 92 ? -29.255 -5.107 41.754 1.00 98.38 92 ARG A CA 1
ATOM 767 C C . ARG A 1 92 ? -28.987 -4.670 43.196 1.00 98.38 92 ARG A C 1
ATOM 769 O O . ARG A 1 92 ? -29.616 -5.192 44.117 1.00 98.38 92 ARG A O 1
ATOM 776 N N . VAL A 1 93 ? -28.020 -3.778 43.417 1.00 98.44 93 VAL A N 1
ATOM 777 C CA . VAL A 1 93 ? -27.713 -3.266 44.762 1.00 98.44 93 VAL A CA 1
ATOM 778 C C . VAL A 1 93 ? -28.871 -2.417 45.273 1.00 98.44 93 VAL A C 1
ATOM 780 O O . VAL A 1 93 ? -29.300 -2.630 46.404 1.00 98.44 93 VAL A O 1
ATOM 783 N N . GLN A 1 94 ? -29.415 -1.525 44.441 1.00 98.31 94 GLN A N 1
ATOM 784 C CA . GLN A 1 94 ? -30.562 -0.693 44.807 1.00 98.31 94 GLN A CA 1
ATOM 785 C C . GLN A 1 94 ? -31.782 -1.541 45.181 1.00 98.31 94 GLN A C 1
ATOM 787 O O . GLN A 1 94 ? -32.374 -1.308 46.231 1.00 98.31 94 GLN A O 1
ATOM 792 N N . MET A 1 95 ? -32.094 -2.580 44.399 1.00 98.19 95 MET A N 1
ATOM 793 C CA . MET A 1 95 ? -33.183 -3.516 44.700 1.00 98.19 95 MET A CA 1
ATOM 794 C C . MET A 1 95 ? -32.995 -4.181 46.070 1.00 98.19 95 MET A C 1
ATOM 796 O O . MET A 1 95 ? -33.889 -4.135 46.907 1.00 98.19 95 MET A O 1
ATOM 800 N N . LYS A 1 96 ? -31.800 -4.720 46.352 1.00 98.44 96 LYS A N 1
ATOM 801 C CA . LYS A 1 96 ? -31.505 -5.343 47.655 1.00 98.44 96 LYS A CA 1
ATOM 802 C C . LYS A 1 96 ? -31.600 -4.365 48.825 1.00 98.44 96 LYS A C 1
ATOM 804 O O . LYS A 1 96 ? -32.036 -4.746 49.907 1.00 98.44 96 LYS A O 1
ATOM 809 N N . MET A 1 97 ? -31.147 -3.126 48.637 1.00 97.88 97 MET A N 1
ATOM 810 C CA . MET A 1 97 ? -31.260 -2.093 49.669 1.00 97.88 97 MET A CA 1
ATOM 811 C C . MET A 1 97 ? -32.724 -1.696 49.897 1.00 97.88 97 MET A C 1
ATOM 813 O O . MET A 1 97 ? -33.118 -1.499 51.044 1.00 97.88 97 MET A O 1
ATOM 817 N N . ALA A 1 98 ? -33.537 -1.631 48.840 1.00 98.12 98 ALA A N 1
ATOM 818 C CA . ALA A 1 98 ? -34.971 -1.368 48.935 1.00 98.12 98 ALA A CA 1
ATOM 819 C C . ALA A 1 98 ? -35.723 -2.505 49.648 1.00 98.12 98 ALA A C 1
ATOM 821 O O . ALA A 1 98 ? -36.503 -2.230 50.555 1.00 98.12 98 ALA A O 1
ATOM 822 N N . GLU A 1 99 ? -35.436 -3.768 49.316 1.00 97.81 99 GLU A N 1
ATOM 823 C CA . GLU A 1 99 ? -35.988 -4.944 50.008 1.00 97.81 99 GLU A CA 1
ATOM 824 C C . GLU A 1 99 ? -35.659 -4.923 51.507 1.00 97.81 99 GLU A C 1
ATOM 826 O O . GLU A 1 99 ? -36.544 -5.091 52.346 1.00 97.81 99 GLU A O 1
ATOM 831 N N . ALA A 1 100 ? -34.394 -4.663 51.860 1.00 97.94 100 ALA A N 1
ATOM 832 C CA . ALA A 1 100 ? -33.980 -4.551 53.256 1.00 97.94 100 ALA A CA 1
ATOM 833 C C . ALA A 1 100 ? -34.697 -3.397 53.970 1.00 97.94 100 ALA A C 1
ATOM 835 O O . ALA A 1 100 ? -35.120 -3.555 55.112 1.00 97.94 100 ALA A O 1
ATOM 836 N N . LYS A 1 101 ? -34.860 -2.249 53.300 1.00 98.19 101 LYS A N 1
ATOM 837 C CA . LYS A 1 101 ? -35.574 -1.092 53.847 1.00 98.19 101 LYS A CA 1
ATOM 838 C C . LYS A 1 101 ? -37.033 -1.428 54.166 1.00 98.19 101 LYS A C 1
ATOM 840 O O . LYS A 1 101 ? -37.454 -1.155 55.284 1.00 98.19 101 LYS A O 1
ATOM 845 N N . ILE A 1 102 ? -37.756 -2.060 53.238 1.00 97.38 102 ILE A N 1
ATOM 846 C CA . ILE A 1 102 ? -39.152 -2.485 53.446 1.00 97.38 102 ILE A CA 1
ATOM 847 C C . ILE A 1 102 ? -39.242 -3.436 54.645 1.00 97.38 102 ILE A C 1
ATOM 849 O O . ILE A 1 102 ? -40.027 -3.204 55.560 1.00 97.38 102 ILE A O 1
ATOM 853 N N . LEU A 1 103 ? -38.377 -4.454 54.700 1.00 97.62 103 LEU A N 1
ATOM 854 C CA . LEU A 1 103 ? -38.376 -5.431 55.792 1.00 97.62 103 LEU A CA 1
ATOM 855 C C . LEU A 1 103 ? -38.072 -4.792 57.158 1.00 97.62 103 LEU A C 1
ATOM 857 O O . LEU A 1 103 ? -38.632 -5.194 58.180 1.00 97.62 103 LEU A O 1
ATOM 861 N N . PHE A 1 104 ? -37.188 -3.792 57.201 1.00 97.12 104 PHE A N 1
ATOM 862 C CA . PHE A 1 104 ? -36.927 -3.047 58.432 1.00 97.12 104 PHE A CA 1
ATOM 863 C C . PHE A 1 104 ? -38.098 -2.149 58.834 1.00 97.12 104 PHE A C 1
ATOM 865 O O . PHE A 1 104 ? -38.402 -2.080 60.022 1.00 97.12 104 PHE A O 1
ATOM 872 N N . GLU A 1 105 ? -38.759 -1.486 57.885 1.00 97.00 105 GLU A N 1
ATOM 873 C CA . GLU A 1 105 ? -39.960 -0.684 58.149 1.00 97.00 105 GLU A CA 1
ATOM 874 C C . GLU A 1 105 ? -41.088 -1.552 58.731 1.00 97.00 105 GLU A C 1
ATOM 876 O O . GLU A 1 105 ? -41.631 -1.202 59.777 1.00 97.00 105 GLU A O 1
ATOM 881 N N . GLU A 1 106 ? -41.349 -2.734 58.159 1.00 95.12 106 GLU A N 1
ATOM 882 C CA . GLU A 1 106 ? -42.324 -3.706 58.685 1.00 95.12 106 GLU A CA 1
ATOM 883 C C . GLU A 1 106 ? -42.008 -4.111 60.133 1.00 95.12 106 GLU A C 1
ATOM 885 O O . GLU A 1 106 ? -42.867 -4.054 61.016 1.00 95.12 106 GLU A O 1
ATOM 890 N N . LYS A 1 107 ? -40.748 -4.468 60.412 1.00 96.31 107 LYS A N 1
ATOM 891 C CA . LYS A 1 107 ? -40.317 -4.862 61.763 1.00 96.31 107 LYS A CA 1
ATOM 892 C C . LYS A 1 107 ? -40.396 -3.715 62.765 1.00 96.31 107 LYS A C 1
ATOM 894 O O . LYS A 1 107 ? -40.690 -3.950 63.937 1.00 96.31 107 LYS A O 1
ATOM 899 N N . LEU A 1 108 ? -40.133 -2.483 62.334 1.00 95.00 108 LEU A N 1
ATOM 900 C CA . LEU A 1 108 ? -40.299 -1.303 63.178 1.00 95.00 108 LEU A CA 1
ATOM 901 C C . LEU A 1 108 ? -41.776 -1.051 63.504 1.00 95.00 108 LEU A C 1
ATOM 903 O O . LEU A 1 108 ? -42.079 -0.794 64.669 1.00 95.00 108 LEU A O 1
ATOM 907 N N . SER A 1 109 ? -42.684 -1.193 62.534 1.00 94.50 109 SER A N 1
ATOM 908 C CA . SER A 1 109 ? -44.130 -1.087 62.767 1.00 94.50 109 SER A CA 1
ATOM 909 C C . SER A 1 109 ? -44.642 -2.159 63.738 1.00 94.50 109 SER A C 1
ATOM 911 O O . SER A 1 109 ? -45.327 -1.818 64.700 1.00 94.50 109 SER A O 1
ATOM 913 N N . GLU A 1 110 ? -44.233 -3.426 63.589 1.00 92.12 110 GLU A N 1
ATOM 914 C CA . GLU A 1 110 ? -44.561 -4.504 64.546 1.00 92.12 110 GLU A CA 1
ATOM 915 C C . GLU A 1 110 ? -44.087 -4.177 65.983 1.00 92.12 110 GLU A C 1
ATOM 917 O O . GLU A 1 110 ? -44.792 -4.403 66.974 1.00 92.12 110 GLU A O 1
ATOM 922 N N . LEU A 1 111 ? -42.876 -3.622 66.128 1.00 89.69 111 LEU A N 1
ATOM 923 C CA . LEU A 1 111 ? -42.345 -3.196 67.429 1.00 89.69 111 LEU A CA 1
ATOM 924 C C . LEU A 1 111 ? -43.127 -2.019 68.028 1.00 89.69 111 LEU A C 1
ATOM 926 O O . LEU A 1 111 ? -43.253 -1.916 69.249 1.00 89.69 111 LEU A O 1
ATOM 930 N N . GLU A 1 112 ? -43.629 -1.109 67.200 1.00 89.50 112 GLU A N 1
ATOM 931 C CA . GLU A 1 112 ? -44.450 0.011 67.652 1.00 89.50 112 GLU A CA 1
ATOM 932 C C . GLU A 1 112 ? -45.834 -0.461 68.120 1.00 89.50 112 GLU A C 1
ATOM 934 O O . GLU A 1 112 ? -46.284 -0.071 69.201 1.00 89.50 112 GLU A O 1
ATOM 939 N N . GLU A 1 113 ? -46.458 -1.392 67.396 1.00 87.19 113 GLU A N 1
ATOM 940 C CA . GLU A 1 113 ? -47.725 -2.017 67.792 1.00 87.19 113 GLU A CA 1
ATOM 941 C C . GLU A 1 113 ? -47.615 -2.762 69.129 1.00 87.19 113 GLU A C 1
ATOM 943 O O . GLU A 1 113 ? -48.431 -2.553 70.033 1.00 87.19 113 GLU A O 1
ATOM 948 N N . THR A 1 114 ? -46.572 -3.579 69.303 1.00 84.12 114 THR A N 1
ATOM 949 C CA . THR A 1 114 ? -46.324 -4.305 70.563 1.00 84.12 114 THR A CA 1
ATOM 950 C C . THR A 1 114 ? -46.035 -3.358 71.731 1.00 84.12 114 THR A C 1
ATOM 952 O O . THR A 1 114 ? -46.511 -3.595 72.844 1.00 84.12 114 THR A O 1
ATOM 955 N N . LYS A 1 115 ? -45.329 -2.239 71.506 1.00 81.56 115 LYS A N 1
ATOM 956 C CA . LYS A 1 115 ? -45.162 -1.181 72.521 1.00 81.56 115 LYS A CA 1
ATOM 957 C C . LYS A 1 115 ? -46.494 -0.545 72.911 1.00 81.56 115 LYS A C 1
ATOM 959 O O . LYS A 1 115 ? -46.724 -0.324 74.098 1.00 81.56 115 LYS A O 1
ATOM 964 N N . LEU A 1 116 ? -47.378 -0.250 71.955 1.00 77.75 116 LEU A N 1
ATOM 965 C CA . LEU A 1 116 ? -48.711 0.284 72.257 1.00 77.75 116 LEU A CA 1
ATOM 966 C C . LEU A 1 116 ? -49.569 -0.717 73.041 1.00 77.75 116 LEU A C 1
ATOM 968 O O . LEU A 1 116 ? -50.278 -0.304 73.958 1.00 77.75 116 LEU A O 1
ATOM 972 N N . GLN A 1 117 ? -49.511 -2.009 72.709 1.00 72.94 117 GLN A N 1
ATOM 973 C CA . GLN A 1 117 ? -50.205 -3.063 73.457 1.00 72.94 117 GLN A CA 1
ATOM 974 C C . GLN A 1 117 ? -49.685 -3.160 74.895 1.00 72.94 117 GLN A C 1
ATOM 976 O O . GLN A 1 117 ? -50.475 -3.105 75.834 1.00 72.94 117 GLN A O 1
ATOM 981 N N . LYS A 1 118 ? -48.363 -3.167 75.077 1.00 68.50 118 LYS A N 1
ATOM 982 C CA . LYS A 1 118 ? -47.733 -3.208 76.402 1.00 68.50 118 LYS A CA 1
ATOM 983 C C . LYS A 1 118 ? -48.046 -1.967 77.243 1.00 68.50 118 LYS A C 1
ATOM 985 O O . LYS A 1 118 ? -48.424 -2.081 78.400 1.00 68.50 118 LYS A O 1
ATOM 990 N N . ASN A 1 119 ? -48.033 -0.780 76.636 1.00 65.12 119 ASN A N 1
ATOM 991 C CA . ASN A 1 119 ? -48.447 0.461 77.299 1.00 65.12 119 ASN A CA 1
ATOM 992 C C . ASN A 1 119 ? -49.943 0.478 77.677 1.00 65.12 119 ASN A C 1
ATOM 994 O O . ASN A 1 119 ? -50.328 1.165 78.625 1.00 65.12 119 ASN A O 1
ATOM 998 N N . LYS A 1 120 ? -50.807 -0.238 76.941 1.00 63.22 120 LYS A N 1
ATOM 999 C CA . LYS A 1 120 ? -52.223 -0.423 77.306 1.00 63.22 120 LYS A CA 1
ATOM 1000 C C . LYS A 1 120 ? -52.376 -1.395 78.480 1.00 63.22 120 LYS A C 1
ATOM 1002 O O . LYS A 1 120 ? -53.179 -1.113 79.365 1.00 63.22 120 LYS A O 1
ATOM 1007 N N . GLU A 1 121 ? -51.593 -2.471 78.524 1.00 58.38 121 GLU A N 1
ATOM 1008 C CA . GLU A 1 121 ? -51.546 -3.408 79.658 1.00 58.38 121 GLU A CA 1
ATOM 1009 C C . GLU A 1 121 ? -51.001 -2.739 80.932 1.00 58.38 121 GLU A C 1
ATOM 1011 O O . GLU A 1 121 ? -51.605 -2.852 81.998 1.00 58.38 121 GLU A O 1
ATOM 1016 N N . ASP A 1 122 ? -49.940 -1.937 80.821 1.00 58.75 122 ASP A N 1
ATOM 1017 C CA . ASP A 1 12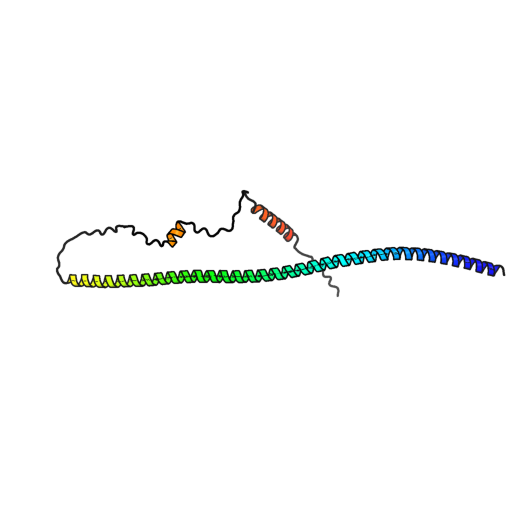2 ? -49.372 -1.190 81.949 1.00 58.75 122 ASP A CA 1
ATOM 1018 C C . ASP A 1 122 ? -50.331 -0.094 82.463 1.00 58.75 122 ASP A C 1
ATOM 1020 O O . ASP A 1 122 ? -50.418 0.142 83.668 1.00 58.75 122 ASP A O 1
ATOM 1024 N N . LYS A 1 123 ? -51.131 0.540 81.586 1.00 53.50 123 LYS A N 1
ATOM 1025 C CA . LYS A 1 123 ? -52.195 1.481 81.998 1.00 53.50 123 LYS A CA 1
ATOM 1026 C C . LYS A 1 123 ? -53.414 0.797 82.622 1.00 53.50 123 LYS A C 1
ATOM 1028 O O . LYS A 1 123 ? -54.011 1.379 83.525 1.00 53.50 123 LYS A O 1
ATOM 1033 N N . ALA A 1 124 ? -53.777 -0.409 82.184 1.00 54.09 124 ALA A N 1
ATOM 1034 C CA . ALA A 1 124 ? -54.827 -1.206 82.826 1.00 54.09 124 ALA A CA 1
ATOM 1035 C C . ALA A 1 124 ? -54.405 -1.687 84.229 1.00 54.09 124 ALA A C 1
ATOM 1037 O O . ALA A 1 124 ? -55.245 -1.816 85.116 1.00 54.09 124 ALA A O 1
ATOM 1038 N N . ASN A 1 125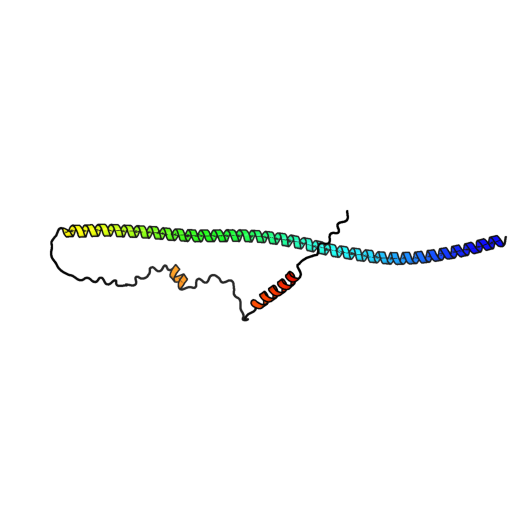 ? -53.101 -1.856 84.466 1.00 51.09 125 ASN A N 1
ATOM 1039 C CA . ASN A 1 125 ? -52.546 -2.220 85.772 1.00 51.09 125 ASN A CA 1
ATOM 1040 C C . ASN A 1 125 ? -52.333 -1.028 86.730 1.00 51.09 125 ASN A C 1
ATOM 1042 O O . ASN A 1 125 ? -52.088 -1.245 87.916 1.00 51.09 125 ASN A O 1
ATOM 1046 N N . LEU A 1 126 ? -52.485 0.226 86.279 1.00 47.97 126 LEU A N 1
ATOM 1047 C CA . LEU A 1 126 ? -52.392 1.418 87.141 1.00 47.97 126 LEU A CA 1
ATOM 1048 C C . LEU A 1 126 ? -53.704 1.807 87.851 1.00 47.97 126 LEU A C 1
ATOM 1050 O O . LEU A 1 126 ? -53.697 2.732 88.662 1.00 47.97 126 LEU A O 1
ATOM 1054 N N . SER A 1 127 ? -54.821 1.105 87.622 1.00 42.50 127 SER A N 1
ATOM 1055 C CA . SER A 1 127 ? -56.052 1.289 88.414 1.00 42.50 127 SER A CA 1
ATOM 1056 C C . SER A 1 127 ? -56.111 0.408 89.674 1.00 42.50 127 SER A C 1
ATOM 1058 O O . SER A 1 127 ? -57.152 0.335 90.326 1.00 42.50 127 SER A O 1
ATOM 1060 N N . GLY A 1 128 ? -55.014 -0.265 90.038 1.00 48.81 128 GLY A N 1
ATOM 1061 C CA . GLY A 1 128 ? -54.951 -1.183 91.173 1.00 48.81 128 GLY A CA 1
ATOM 1062 C C . GLY A 1 128 ? -53.725 -0.977 92.061 1.00 48.81 128 GLY A C 1
ATOM 1063 O O . GLY A 1 128 ? -52.697 -1.596 91.836 1.00 48.81 128 GLY A O 1
ATOM 1064 N N . LYS A 1 129 ? -53.918 -0.208 93.142 1.00 37.25 129 LYS A N 1
ATOM 1065 C CA . LYS A 1 129 ? -53.109 -0.142 94.380 1.00 37.25 129 LYS A CA 1
ATOM 1066 C C . LYS A 1 129 ? -51.702 0.477 94.307 1.00 37.25 129 LYS A C 1
ATOM 1068 O O . LYS A 1 129 ? -50.747 -0.092 93.797 1.00 37.25 129 LYS A O 1
ATOM 1073 N N . PHE A 1 130 ? -51.568 1.585 95.042 1.00 44.00 130 PHE A N 1
ATOM 1074 C CA . PHE A 1 130 ? -50.334 1.983 95.719 1.00 44.00 130 PHE A CA 1
ATOM 1075 C C . PHE A 1 130 ? -49.831 0.842 96.617 1.00 44.00 130 PHE A C 1
ATOM 1077 O O . PHE A 1 130 ? -50.544 0.434 97.532 1.00 44.00 130 PHE A O 1
ATOM 1084 N N . SER A 1 131 ? -48.602 0.372 96.402 1.00 38.66 131 SER A N 1
ATOM 1085 C CA . SER A 1 131 ? -47.706 -0.069 97.477 1.00 38.66 131 SER A CA 1
ATOM 1086 C C . SER A 1 131 ? -46.289 -0.265 96.942 1.00 38.66 131 SER A C 1
ATOM 1088 O O . SER A 1 131 ? -46.062 -0.925 95.931 1.00 38.66 131 SER A O 1
ATOM 1090 N N . SER A 1 132 ? -45.341 0.339 97.646 1.00 46.59 132 SER A N 1
ATOM 1091 C CA . SER A 1 132 ? -43.896 0.185 97.518 1.00 46.59 132 SER A CA 1
ATOM 1092 C C . SER A 1 132 ? -43.455 -1.278 97.511 1.00 46.59 132 SER A C 1
ATOM 1094 O O . SER A 1 132 ? -43.839 -2.004 98.421 1.00 46.59 132 SER A O 1
ATOM 1096 N N . THR A 1 133 ? -42.555 -1.673 96.605 1.00 35.94 133 THR A N 1
ATOM 1097 C CA . THR A 1 133 ? -41.455 -2.619 96.887 1.00 35.94 133 THR A CA 1
ATOM 1098 C C . THR A 1 133 ? -40.418 -2.521 95.767 1.00 35.94 133 THR A C 1
ATOM 1100 O O . THR A 1 133 ? -40.721 -2.723 94.594 1.00 35.94 133 THR A O 1
ATOM 1103 N N . ALA A 1 134 ? -39.182 -2.200 96.144 1.00 51.56 134 ALA A N 1
ATOM 1104 C CA . ALA A 1 134 ? -38.016 -2.338 95.291 1.00 51.56 134 ALA A CA 1
ATOM 1105 C C . ALA A 1 134 ? -37.802 -3.821 94.957 1.00 51.56 134 ALA A C 1
ATOM 1107 O O . ALA A 1 134 ? -37.610 -4.629 95.863 1.00 51.56 134 ALA A O 1
ATOM 1108 N N . VAL A 1 135 ? -37.791 -4.170 93.669 1.00 39.22 135 VAL A N 1
ATOM 1109 C CA . VAL A 1 135 ? -37.250 -5.450 93.203 1.00 39.22 135 VAL A CA 1
ATOM 1110 C C . VAL A 1 135 ? -36.346 -5.182 92.012 1.00 39.22 135 VAL A C 1
ATOM 1112 O O . VAL A 1 135 ? -36.749 -4.682 90.965 1.00 39.22 135 VAL A O 1
ATOM 1115 N N . THR A 1 136 ? -35.081 -5.496 92.233 1.00 49.97 136 THR A N 1
ATOM 1116 C CA . THR A 1 136 ? -34.018 -5.576 91.250 1.00 49.97 136 THR A CA 1
ATOM 1117 C C . THR A 1 136 ? -34.360 -6.622 90.189 1.00 49.97 136 THR A C 1
ATOM 1119 O O . THR A 1 136 ? -34.698 -7.764 90.487 1.00 49.97 136 THR A O 1
ATOM 1122 N N . SER A 1 137 ? -34.220 -6.263 88.917 1.00 42.78 137 SER A N 1
ATOM 1123 C CA . SER A 1 137 ? -34.010 -7.237 87.847 1.00 42.78 137 SER A CA 1
ATOM 1124 C C . SER A 1 137 ? -33.070 -6.625 86.826 1.00 42.78 137 SER A C 1
ATOM 1126 O O . SER A 1 137 ? -33.462 -5.977 85.861 1.00 42.78 137 SER A O 1
ATOM 1128 N N . SER A 1 138 ? -31.784 -6.820 87.109 1.00 43.16 138 SER A N 1
ATOM 1129 C CA . SER A 1 138 ? -30.716 -6.740 86.125 1.00 43.16 138 SER A CA 1
ATOM 1130 C C . SER A 1 138 ? -31.025 -7.749 85.021 1.00 43.16 138 SER A C 1
ATOM 1132 O O . SER A 1 138 ? -30.758 -8.943 85.151 1.00 43.16 138 SER A O 1
ATOM 1134 N N . MET A 1 139 ? -31.619 -7.281 83.927 1.00 38.91 139 MET A N 1
ATOM 1135 C CA . MET A 1 139 ? -31.533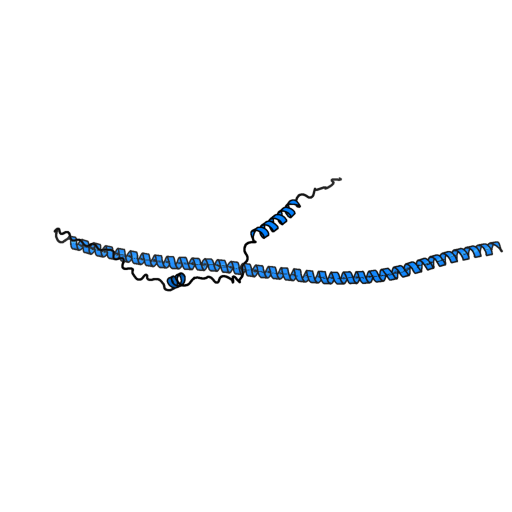 -7.988 82.659 1.00 38.91 139 MET A CA 1
ATOM 1136 C C . MET A 1 139 ? -30.147 -7.686 82.108 1.00 38.91 139 MET A C 1
ATOM 1138 O O . MET A 1 139 ? -29.936 -6.744 81.345 1.00 38.91 139 MET A O 1
ATOM 1142 N N . ALA A 1 140 ? -29.175 -8.478 82.559 1.00 43.12 140 ALA A N 1
ATOM 1143 C CA . ALA A 1 140 ? -27.928 -8.630 81.845 1.00 43.12 140 ALA A CA 1
ATOM 1144 C C . ALA A 1 140 ? -28.284 -8.900 80.380 1.00 43.12 140 ALA A C 1
ATOM 1146 O O . ALA A 1 140 ? -28.940 -9.897 80.068 1.00 43.12 140 ALA A O 1
ATOM 1147 N N . ILE A 1 141 ? -27.850 -8.013 79.485 1.00 39.72 141 ILE A N 1
ATOM 1148 C CA . ILE A 1 141 ? -27.722 -8.337 78.070 1.00 39.72 141 ILE A CA 1
ATOM 1149 C C . ILE A 1 141 ? -26.686 -9.455 78.040 1.00 39.72 141 ILE A C 1
ATOM 1151 O O . ILE A 1 141 ? -25.481 -9.217 77.949 1.00 39.72 141 ILE A O 1
ATOM 1155 N N . GLN A 1 142 ? -27.146 -10.698 78.185 1.00 36.34 142 GLN A N 1
ATOM 1156 C CA . GLN A 1 142 ? -26.386 -11.821 77.699 1.00 36.34 142 GLN A CA 1
ATOM 1157 C C . GLN A 1 142 ? -26.184 -11.510 76.224 1.00 36.34 142 GLN A C 1
ATOM 1159 O O . GLN A 1 142 ? -27.103 -11.633 75.416 1.00 36.34 142 GLN A O 1
ATOM 1164 N N . ARG A 1 143 ? -24.960 -11.113 75.869 1.00 37.28 143 ARG A N 1
ATOM 1165 C CA . ARG A 1 143 ? -24.415 -11.375 74.544 1.00 37.28 143 ARG A CA 1
ATOM 1166 C C . ARG A 1 143 ? -24.370 -12.896 74.397 1.00 37.28 143 ARG A C 1
ATOM 1168 O O . ARG A 1 143 ? -23.306 -13.503 74.419 1.00 37.28 143 ARG A O 1
ATOM 1175 N N . LYS A 1 144 ? -25.534 -13.539 74.281 1.00 35.44 144 LYS A N 1
ATOM 1176 C CA . LYS A 1 144 ? -25.611 -14.757 73.503 1.00 35.44 144 LYS A CA 1
ATOM 1177 C C . LYS A 1 144 ? -25.239 -14.283 72.116 1.00 35.44 144 LYS A C 1
ATOM 1179 O O . LYS A 1 144 ? -25.979 -13.516 71.506 1.00 35.44 144 LYS A O 1
ATOM 1184 N N . ALA A 1 145 ? -24.041 -14.656 71.685 1.00 39.72 145 ALA A N 1
ATOM 1185 C CA . ALA A 1 145 ? -23.730 -14.705 70.277 1.00 39.72 145 ALA A CA 1
ATOM 1186 C C . ALA A 1 145 ? -24.833 -15.565 69.654 1.00 39.72 145 ALA A C 1
ATOM 1188 O O . ALA A 1 145 ? -24.807 -16.793 69.735 1.00 39.72 145 ALA A O 1
ATOM 1189 N N . SER A 1 146 ? -25.874 -14.899 69.153 1.00 33.50 146 SER A N 1
ATOM 1190 C CA . SER A 1 146 ? -26.773 -15.492 68.184 1.00 33.50 146 SER A CA 1
ATOM 1191 C C . SER A 1 146 ? -25.858 -16.065 67.112 1.00 33.50 146 SER A C 1
ATOM 1193 O O . SER A 1 146 ? -24.925 -15.358 66.717 1.00 33.50 146 SER A O 1
ATOM 1195 N N . PRO A 1 147 ? -26.054 -17.311 66.656 1.00 48.84 147 PRO A N 1
ATOM 1196 C CA . PRO A 1 147 ? -25.431 -17.740 65.424 1.00 48.84 147 PRO A CA 1
ATOM 1197 C C . PRO A 1 147 ? -25.840 -16.691 64.402 1.00 48.84 147 PRO A C 1
ATOM 1199 O O . PRO A 1 147 ? -27.027 -16.498 64.130 1.00 48.84 147 PRO A O 1
ATOM 1202 N N . GLU A 1 148 ? -24.862 -15.902 63.983 1.00 46.66 148 GLU A N 1
ATOM 1203 C CA . GLU A 1 148 ? -25.010 -14.934 62.922 1.00 46.66 148 GLU A CA 1
ATOM 1204 C C . GLU A 1 148 ? -25.680 -15.702 61.785 1.00 46.66 148 GLU A C 1
ATOM 1206 O O . GLU A 1 148 ? -25.226 -16.797 61.432 1.00 46.66 148 GLU A O 1
ATOM 1211 N N . ALA A 1 149 ? -26.818 -15.212 61.288 1.00 53.12 149 ALA A N 1
ATOM 1212 C CA . ALA A 1 149 ? -27.440 -15.744 60.082 1.00 53.12 149 ALA A CA 1
ATOM 1213 C C . ALA A 1 149 ? -26.525 -15.363 58.910 1.00 53.12 149 ALA A C 1
ATOM 1215 O O . ALA A 1 149 ? -26.810 -14.492 58.093 1.00 53.12 149 ALA A O 1
ATOM 1216 N N . GLU A 1 150 ? -25.336 -15.951 58.914 1.00 53.88 150 GLU A N 1
ATOM 1217 C CA . GLU A 1 150 ? -24.236 -15.618 58.051 1.00 53.88 150 GLU A CA 1
ATOM 1218 C C . GLU A 1 150 ? -24.519 -16.365 56.762 1.00 53.88 150 GLU A C 1
ATOM 1220 O O . GLU A 1 150 ? -24.316 -17.576 56.642 1.00 53.88 150 GLU A O 1
ATOM 1225 N N . ASN A 1 151 ? -25.108 -15.623 55.827 1.00 57.38 151 ASN A N 1
ATOM 1226 C CA . ASN A 1 151 ? -25.479 -16.108 54.515 1.00 57.38 151 ASN A CA 1
ATOM 1227 C C . ASN A 1 151 ? -24.329 -16.975 53.953 1.00 57.38 151 ASN A C 1
ATOM 1229 O O . ASN A 1 151 ? -23.194 -16.490 53.863 1.00 57.38 151 ASN A O 1
ATOM 1233 N N . PRO A 1 152 ? -24.586 -18.233 53.547 1.00 66.88 152 PRO A N 1
ATOM 1234 C CA . PRO A 1 152 ? -23.554 -19.151 53.067 1.00 66.88 152 PRO A CA 1
ATOM 1235 C C . PRO A 1 152 ? -22.699 -18.583 51.927 1.00 66.88 152 PRO A C 1
ATOM 1237 O O . PRO A 1 152 ? -21.576 -19.031 51.708 1.00 66.88 152 PRO A O 1
ATOM 1240 N N . HIS A 1 153 ? -23.210 -17.599 51.182 1.00 58.19 153 HIS A N 1
ATOM 1241 C CA . HIS A 1 153 ? -22.467 -16.895 50.139 1.00 58.19 153 HIS A CA 1
ATOM 1242 C C . HIS A 1 153 ? -21.448 -15.878 50.692 1.00 58.19 153 HIS A C 1
ATOM 1244 O O . HIS A 1 153 ? -20.388 -15.714 50.093 1.00 58.19 153 HIS A O 1
ATOM 1250 N N . ILE A 1 154 ? -21.714 -15.250 51.844 1.00 62.72 154 ILE A N 1
ATOM 1251 C CA . ILE A 1 154 ? -20.823 -14.273 52.501 1.00 62.72 154 ILE A CA 1
ATOM 1252 C C . ILE A 1 154 ? -19.640 -14.995 53.155 1.00 62.72 154 ILE A C 1
ATOM 1254 O O . ILE A 1 154 ? -18.485 -14.668 52.879 1.00 62.72 154 ILE A O 1
ATOM 1258 N N . LYS A 1 155 ? -19.912 -16.073 53.903 1.00 61.19 155 LYS A N 1
ATOM 1259 C CA . LYS A 1 155 ? -18.880 -16.989 54.424 1.00 61.19 155 LYS A CA 1
ATOM 1260 C C . LYS A 1 155 ? -17.987 -17.529 53.312 1.00 61.19 155 LYS A C 1
ATOM 1262 O O . LYS A 1 155 ? -16.775 -17.601 53.481 1.00 61.19 155 LYS A O 1
ATOM 1267 N N . ARG A 1 156 ? -18.570 -17.906 52.167 1.00 64.38 156 ARG A N 1
ATOM 1268 C CA . ARG A 1 156 ? -17.817 -18.451 51.029 1.00 64.38 156 ARG A CA 1
ATOM 1269 C C . ARG A 1 156 ? -16.908 -17.412 50.382 1.00 64.38 156 ARG A C 1
ATOM 1271 O O . ARG A 1 156 ? -15.808 -17.785 50.009 1.00 64.38 156 ARG A O 1
ATOM 1278 N N . GLY A 1 157 ? -17.323 -16.145 50.307 1.00 59.44 157 GLY A N 1
ATOM 1279 C CA . GLY A 1 157 ? -16.488 -15.058 49.778 1.00 59.44 157 GLY A CA 1
ATOM 1280 C C . GLY A 1 157 ? -15.373 -14.595 50.724 1.00 59.44 157 GLY A C 1
ATOM 1281 O O . GLY A 1 157 ? -14.355 -14.089 50.265 1.00 59.44 157 GLY A O 1
ATOM 1282 N N . ILE A 1 158 ? -15.543 -14.778 52.038 1.00 66.38 158 ILE A N 1
ATOM 1283 C CA . ILE A 1 158 ? -14.520 -14.441 53.045 1.00 66.38 158 ILE A CA 1
ATOM 1284 C C . ILE A 1 158 ? -13.557 -15.618 53.286 1.00 66.38 158 ILE A C 1
ATOM 1286 O O . ILE A 1 158 ? -12.361 -15.413 53.478 1.00 66.38 158 ILE A O 1
ATOM 1290 N N . LYS A 1 159 ? -14.055 -16.864 53.265 1.00 55.56 159 LYS A N 1
ATOM 1291 C CA . LYS A 1 159 ? -13.269 -18.096 53.486 1.00 55.56 159 LYS A CA 1
ATOM 1292 C C . LYS A 1 159 ? -12.569 -18.578 52.214 1.00 55.56 159 LYS A C 1
ATOM 1294 O O . LYS A 1 159 ? -11.461 -19.100 52.287 1.00 55.56 159 LYS A O 1
ATOM 1299 N N . GLY A 1 160 ? -13.224 -18.432 51.067 1.00 53.41 160 GLY A N 1
ATOM 1300 C CA . GLY A 1 160 ? -12.646 -18.649 49.754 1.00 53.41 160 GLY A CA 1
ATOM 1301 C C . GLY A 1 160 ? -12.369 -17.290 49.150 1.00 53.41 160 GLY A C 1
ATOM 1302 O O . GLY A 1 160 ? -13.309 -16.597 48.775 1.00 53.41 160 GLY A O 1
ATOM 1303 N N . PHE A 1 161 ? -11.089 -16.924 49.091 1.00 46.00 161 PHE A N 1
ATOM 1304 C CA . PHE A 1 161 ? -10.545 -15.989 48.114 1.00 46.00 161 PHE A CA 1
ATOM 1305 C C . PHE A 1 161 ? -11.526 -15.774 46.950 1.00 46.00 161 PHE A C 1
ATOM 1307 O O . PHE A 1 161 ? -11.683 -16.653 46.101 1.00 46.00 161 PHE A O 1
ATOM 1314 N N . VAL A 1 162 ? -12.181 -14.612 46.884 1.00 50.00 162 VAL A N 1
ATOM 1315 C CA . VAL A 1 162 ? -12.731 -14.126 45.614 1.00 50.00 162 VAL A CA 1
ATOM 1316 C C . VAL A 1 162 ? -11.523 -13.689 44.791 1.00 50.00 162 VAL A C 1
ATOM 1318 O O . VAL A 1 162 ? -11.220 -12.509 44.627 1.00 50.00 162 VAL A O 1
ATOM 1321 N N . GLU A 1 163 ? -10.746 -14.676 44.360 1.00 44.03 163 GLU A N 1
ATOM 1322 C CA . GLU A 1 163 ? -9.728 -14.499 43.354 1.00 44.03 163 GLU A CA 1
ATOM 1323 C C . GLU A 1 163 ? -10.491 -14.327 42.046 1.00 44.03 163 GLU A C 1
ATOM 1325 O O . GLU A 1 163 ? -10.921 -15.282 41.402 1.00 44.03 163 GLU A O 1
ATOM 1330 N N . PHE A 1 164 ? -10.723 -13.065 41.683 1.00 46.69 164 PHE A N 1
ATOM 1331 C CA . PHE A 1 164 ? -10.961 -12.720 40.290 1.00 46.69 164 PHE A CA 1
ATOM 1332 C C . PHE A 1 164 ? -9.897 -13.440 39.463 1.00 46.69 164 PHE A C 1
ATOM 1334 O O . PHE A 1 164 ? -8.732 -13.353 39.864 1.00 46.69 164 PHE A O 1
ATOM 1341 N N . PRO A 1 165 ? -10.246 -14.125 38.357 1.00 47.03 165 PRO A N 1
ATOM 1342 C CA . PRO A 1 165 ? -9.268 -14.744 37.477 1.00 47.03 165 PRO A CA 1
ATOM 1343 C C . PRO A 1 165 ? -8.229 -13.697 37.086 1.00 47.03 165 PRO A C 1
ATOM 1345 O O . PRO A 1 165 ? -8.444 -12.847 36.220 1.00 47.03 165 PRO A O 1
ATOM 1348 N N . ARG A 1 166 ? -7.104 -13.700 37.800 1.00 50.12 166 ARG A N 1
ATOM 1349 C CA . ARG A 1 166 ? -5.961 -12.872 37.478 1.00 50.12 166 ARG A CA 1
ATOM 1350 C C . ARG A 1 166 ? -5.447 -13.463 36.186 1.00 50.12 166 ARG A C 1
ATOM 1352 O O . ARG A 1 166 ? -4.972 -14.596 36.170 1.00 50.12 166 ARG A O 1
ATOM 1359 N N . VAL A 1 167 ? -5.586 -12.694 35.112 1.00 43.91 167 VAL A N 1
ATOM 1360 C CA . VAL A 1 167 ? -4.933 -12.969 33.837 1.00 43.91 167 VAL A CA 1
ATOM 1361 C C . VAL A 1 167 ? -3.487 -13.367 34.138 1.00 43.91 167 VAL A C 1
ATOM 1363 O O . VAL A 1 167 ? -2.759 -12.650 34.829 1.00 43.91 167 VAL A O 1
ATOM 1366 N N . VAL A 1 168 ? -3.156 -14.579 33.705 1.00 40.03 168 VAL A N 1
ATOM 1367 C CA . VAL A 1 168 ? -1.929 -15.345 33.924 1.00 40.03 168 VAL A CA 1
ATOM 1368 C C . VAL A 1 168 ? -0.701 -14.460 34.166 1.00 40.03 168 VAL A C 1
ATOM 1370 O O . VAL A 1 168 ? -0.184 -13.817 33.256 1.00 40.03 168 VAL A O 1
ATOM 1373 N N . ARG A 1 169 ? -0.176 -14.474 35.397 1.00 50.81 169 ARG A N 1
ATOM 1374 C CA . ARG A 1 169 ? 1.194 -14.028 35.676 1.00 50.81 169 ARG A CA 1
ATOM 1375 C C . ARG A 1 169 ? 2.110 -15.242 35.537 1.00 50.81 169 ARG A C 1
ATOM 1377 O O . ARG A 1 169 ? 2.320 -15.977 36.496 1.00 50.81 169 ARG A O 1
ATOM 1384 N N . ALA A 1 170 ? 2.643 -15.455 34.337 1.00 44.53 170 ALA A N 1
ATOM 1385 C CA . ALA A 1 170 ? 3.694 -16.438 34.115 1.00 44.53 170 ALA A CA 1
ATOM 1386 C C . ALA A 1 170 ? 5.059 -15.853 34.522 1.00 44.53 170 ALA A C 1
ATOM 1388 O O . ALA A 1 170 ? 5.554 -14.918 33.906 1.00 44.53 170 ALA A O 1
ATOM 1389 N N . ILE A 1 171 ? 5.601 -16.422 35.602 1.00 44.34 171 ILE A N 1
ATOM 1390 C CA . ILE A 1 171 ? 6.996 -16.845 35.800 1.00 44.34 171 ILE A CA 1
ATOM 1391 C C . ILE A 1 171 ? 8.114 -15.806 35.569 1.00 44.34 171 ILE A C 1
ATOM 1393 O O . ILE A 1 171 ? 8.404 -15.393 34.453 1.00 44.34 171 ILE A O 1
ATOM 1397 N N . GLY A 1 172 ? 8.894 -15.574 36.633 1.00 40.56 172 GLY A N 1
ATOM 1398 C CA . GLY A 1 172 ? 10.356 -15.517 36.506 1.00 40.56 172 GLY A CA 1
ATOM 1399 C C . GLY A 1 172 ? 11.011 -14.166 36.785 1.00 40.56 172 GLY A C 1
ATOM 1400 O O . GLY A 1 172 ? 11.009 -13.263 35.960 1.00 40.56 172 GLY A O 1
ATOM 1401 N N . SER A 1 173 ? 11.625 -14.074 37.962 1.00 52.38 173 SER A N 1
ATOM 1402 C CA . SER A 1 173 ? 12.627 -13.109 38.420 1.00 52.38 173 SER A CA 1
ATOM 1403 C C . SER A 1 173 ? 13.298 -12.236 37.349 1.00 52.38 173 SER A C 1
ATOM 1405 O O . SER A 1 173 ? 14.106 -12.728 36.565 1.00 52.38 173 SER A O 1
ATOM 1407 N N . LYS A 1 174 ? 13.091 -10.915 37.432 1.00 44.00 174 LYS A N 1
ATOM 1408 C CA . LYS A 1 174 ? 14.168 -9.911 37.354 1.00 44.00 174 LYS A CA 1
ATOM 1409 C C . LYS A 1 174 ? 13.680 -8.551 37.859 1.00 44.00 174 LYS A C 1
ATOM 1411 O O . LYS A 1 174 ? 12.731 -7.952 37.365 1.00 44.00 174 LYS A O 1
ATOM 1416 N N . SER A 1 175 ? 14.368 -8.111 38.900 1.00 52.41 175 SER A N 1
ATOM 1417 C CA . SER A 1 175 ? 14.392 -6.761 39.448 1.00 52.41 175 SER A CA 1
ATOM 1418 C C . SER A 1 175 ? 14.452 -5.670 38.359 1.00 52.41 175 SER A C 1
ATOM 1420 O O . SER A 1 175 ? 15.217 -5.793 37.409 1.00 52.41 175 SER A O 1
ATOM 1422 N N . ARG A 1 176 ? 13.650 -4.607 38.551 1.00 57.00 176 ARG A N 1
ATOM 1423 C CA . ARG A 1 176 ? 13.772 -3.218 38.043 1.00 57.00 176 ARG A CA 1
ATOM 1424 C C . ARG A 1 176 ? 14.257 -2.991 36.596 1.00 57.00 176 ARG A C 1
ATOM 1426 O O . ARG A 1 176 ? 15.450 -3.051 36.328 1.00 57.00 176 ARG A O 1
ATOM 1433 N N . HIS A 1 177 ? 13.377 -2.470 35.725 1.00 55.22 177 HIS A N 1
ATOM 1434 C CA . HIS A 1 177 ? 13.818 -1.630 34.586 1.00 55.22 177 HIS A CA 1
ATOM 1435 C C . HIS A 1 177 ? 12.776 -0.630 34.016 1.00 55.22 177 HIS A C 1
ATOM 1437 O O . HIS A 1 177 ? 12.997 -0.035 32.964 1.00 55.22 177 HIS A O 1
ATOM 1443 N N . TRP A 1 178 ? 11.630 -0.384 34.665 1.00 48.72 178 TRP A N 1
ATOM 1444 C CA . TRP A 1 178 ? 10.647 0.568 34.105 1.00 48.72 178 TRP A CA 1
ATOM 1445 C C . TRP A 1 178 ? 11.145 2.027 34.085 1.00 48.72 178 TRP A C 1
ATOM 1447 O O . TRP A 1 178 ? 10.789 2.776 33.179 1.00 48.72 178 TRP A O 1
ATOM 1457 N N . GLY A 1 179 ? 12.028 2.415 35.015 1.00 54.56 179 GLY A N 1
ATOM 1458 C CA . GLY A 1 179 ? 12.567 3.782 35.086 1.00 54.56 179 GLY A CA 1
ATOM 1459 C C . GLY A 1 179 ? 13.473 4.163 33.910 1.00 54.56 179 GLY A C 1
ATOM 1460 O O . GLY A 1 179 ? 13.376 5.258 33.377 1.00 54.56 179 GLY A O 1
ATOM 1461 N N . SER A 1 180 ? 14.303 3.246 33.431 1.00 61.50 180 SER A N 1
ATOM 1462 C CA . SER A 1 180 ? 15.263 3.468 32.337 1.00 61.50 180 SER A CA 1
ATOM 1463 C C . SER A 1 180 ? 14.629 3.411 30.950 1.00 61.50 180 SER A C 1
ATOM 1465 O O . SER A 1 180 ? 15.087 4.105 30.047 1.00 61.50 180 SER A O 1
ATOM 1467 N N . LYS A 1 181 ? 13.542 2.649 30.771 1.00 63.19 181 LYS A N 1
ATOM 1468 C CA . LYS A 1 181 ? 12.781 2.640 29.509 1.00 63.19 181 LYS A CA 1
ATOM 1469 C C . LYS A 1 181 ? 12.008 3.951 29.324 1.00 63.19 181 LYS A C 1
ATOM 1471 O O . LYS A 1 181 ? 12.021 4.514 28.231 1.00 63.19 181 LYS A O 1
ATOM 1476 N N . LEU A 1 182 ? 11.425 4.468 30.411 1.00 72.69 182 LEU A N 1
ATOM 1477 C CA . LEU A 1 182 ? 10.778 5.779 30.437 1.00 72.69 182 LEU A CA 1
ATOM 1478 C C . LEU A 1 182 ? 11.801 6.912 30.266 1.00 72.69 182 LEU A C 1
ATOM 1480 O O . LEU A 1 182 ? 11.572 7.824 29.478 1.00 72.69 182 LEU A O 1
ATOM 1484 N N . GLU A 1 183 ? 12.958 6.838 30.933 1.00 66.69 183 GLU A N 1
ATOM 1485 C CA . GLU A 1 183 ? 14.023 7.838 30.769 1.00 66.69 183 GLU A CA 1
ATOM 1486 C C . GLU A 1 183 ? 14.653 7.812 29.365 1.00 66.69 183 GLU A C 1
ATOM 1488 O O . GLU A 1 183 ? 14.936 8.874 28.813 1.00 66.69 183 GLU A O 1
ATOM 1493 N N . CYS A 1 184 ? 14.779 6.646 28.719 1.00 71.12 184 CYS A N 1
ATOM 1494 C CA . CYS A 1 184 ? 15.242 6.550 27.330 1.00 71.12 184 CYS A CA 1
ATOM 1495 C C . CYS A 1 184 ? 14.237 7.179 26.346 1.00 71.12 184 CYS A C 1
ATOM 1497 O O . CYS A 1 184 ? 14.618 7.993 25.503 1.00 71.12 184 CYS A O 1
ATOM 1499 N N . GLN A 1 185 ? 12.936 6.906 26.511 1.00 79.44 185 GLN A N 1
ATOM 1500 C CA . GLN A 1 185 ? 11.876 7.552 25.723 1.00 79.44 185 GLN A CA 1
ATOM 1501 C C . GLN A 1 185 ? 11.822 9.070 25.967 1.00 79.44 185 GLN A C 1
ATOM 1503 O O . GLN A 1 185 ? 11.672 9.854 25.032 1.00 79.44 185 GLN A O 1
ATOM 1508 N N . LYS A 1 186 ? 12.026 9.511 27.212 1.00 81.06 186 LYS A N 1
ATOM 1509 C CA . LYS A 1 186 ? 12.080 10.929 27.597 1.00 81.06 186 LYS A CA 1
ATOM 1510 C C . LYS A 1 186 ? 13.327 11.641 27.061 1.00 81.06 186 LYS A C 1
ATOM 1512 O O . LYS A 1 186 ? 13.269 12.841 26.793 1.00 81.06 186 LYS A O 1
ATOM 1517 N N . ALA A 1 187 ? 14.449 10.939 26.907 1.00 79.44 187 ALA A N 1
ATOM 1518 C CA . ALA A 1 187 ? 15.653 11.458 26.260 1.00 79.44 187 ALA A CA 1
ATOM 1519 C C . ALA A 1 187 ? 15.466 11.575 24.737 1.00 79.44 187 ALA A C 1
ATOM 1521 O O . ALA A 1 187 ? 15.778 12.621 24.171 1.00 79.44 187 ALA A O 1
ATOM 1522 N N . GLN A 1 188 ? 14.871 10.566 24.090 1.00 75.62 188 GLN A N 1
ATOM 1523 C CA . GLN A 1 188 ? 14.537 10.605 22.659 1.00 75.62 188 GLN A CA 1
ATOM 1524 C C . GLN A 1 188 ? 13.543 11.726 22.330 1.00 75.62 188 GLN A C 1
ATOM 1526 O O . GLN A 1 188 ? 13.765 12.488 21.389 1.00 75.62 188 GLN A O 1
ATOM 1531 N N . LEU A 1 189 ? 12.502 11.907 23.149 1.00 77.81 189 LEU A N 1
ATOM 1532 C CA . LEU A 1 189 ? 11.563 13.023 23.003 1.00 77.81 189 LEU A CA 1
ATOM 1533 C C . LEU A 1 189 ? 12.240 14.382 23.210 1.00 77.81 189 LEU A C 1
ATOM 1535 O O . LEU A 1 189 ? 11.949 15.314 22.468 1.00 77.81 189 LEU A O 1
ATOM 1539 N N . ARG A 1 190 ? 13.188 14.503 24.151 1.00 79.69 190 ARG A N 1
ATOM 1540 C CA . ARG A 1 190 ? 13.985 15.731 24.324 1.00 79.69 190 ARG A CA 1
ATOM 1541 C C . ARG A 1 190 ? 14.825 16.057 23.089 1.00 79.69 190 ARG A C 1
ATOM 1543 O O . ARG A 1 190 ? 14.922 17.227 22.743 1.00 79.69 190 ARG A O 1
ATOM 1550 N N . ILE A 1 191 ? 15.399 15.062 22.414 1.00 76.06 191 ILE A N 1
ATOM 1551 C CA . ILE A 1 191 ? 16.168 15.267 21.174 1.00 76.06 191 ILE A CA 1
ATOM 1552 C C . ILE A 1 191 ? 15.239 15.700 20.029 1.00 76.06 191 ILE A C 1
ATOM 1554 O O . ILE A 1 191 ? 15.522 16.691 19.358 1.00 76.06 191 ILE A O 1
ATOM 1558 N N . LEU A 1 192 ? 14.097 15.025 19.859 1.00 70.31 192 LEU A N 1
ATOM 1559 C CA . LEU A 1 192 ? 13.111 15.343 18.818 1.00 70.31 192 LEU A CA 1
ATOM 1560 C C . LEU A 1 192 ? 12.467 16.724 19.007 1.00 70.31 192 LEU A C 1
ATOM 1562 O O . LEU A 1 192 ? 12.260 17.449 18.036 1.00 70.31 192 LEU A O 1
ATOM 1566 N N . LEU A 1 193 ? 12.177 17.112 20.252 1.00 70.88 193 LEU A N 1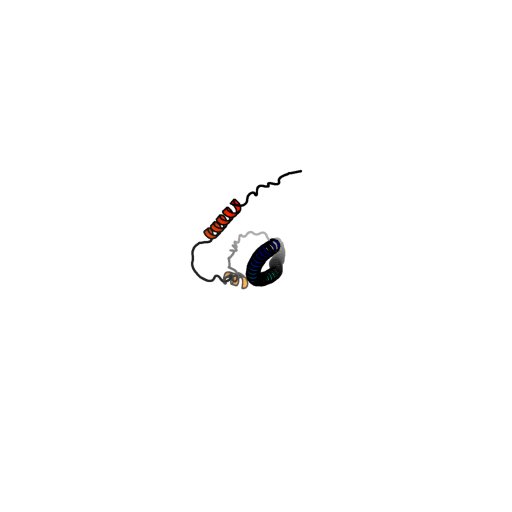
ATOM 1567 C CA . LEU A 1 193 ? 11.606 18.422 20.577 1.00 70.88 193 LEU A CA 1
ATOM 1568 C C . LEU A 1 193 ? 12.645 19.545 20.484 1.00 70.88 193 LEU A C 1
ATOM 1570 O O . LEU A 1 193 ? 12.297 20.659 20.109 1.00 70.88 193 LEU A O 1
ATOM 1574 N N . LYS A 1 194 ? 13.929 19.261 20.740 1.00 67.12 194 LYS A N 1
ATOM 1575 C CA . LYS A 1 194 ? 15.020 20.234 20.565 1.00 67.12 194 LYS A CA 1
ATOM 1576 C C . LYS A 1 194 ? 15.375 20.473 19.089 1.00 67.12 194 LYS A C 1
ATOM 1578 O O . LYS A 1 194 ? 15.972 21.495 18.777 1.00 67.12 194 LYS A O 1
ATOM 1583 N N . GLN A 1 195 ? 14.977 19.569 18.186 1.00 59.72 195 GLN A N 1
ATOM 1584 C CA . GLN A 1 195 ? 15.106 19.736 16.731 1.00 59.72 195 GLN A CA 1
ATOM 1585 C C . GLN A 1 195 ? 13.893 20.403 16.062 1.00 59.72 195 GLN A C 1
ATOM 1587 O O . GLN A 1 195 ? 13.966 20.749 14.884 1.00 59.72 195 GLN A O 1
ATOM 1592 N N . LYS A 1 196 ? 12.784 20.620 16.780 1.00 61.28 196 LYS A N 1
ATOM 1593 C CA . LYS A 1 196 ? 11.601 21.304 16.240 1.00 61.28 196 LYS A CA 1
ATOM 1594 C C . LYS A 1 196 ? 11.413 22.675 16.875 1.00 61.28 196 LYS A C 1
ATOM 1596 O O . LYS A 1 196 ? 10.625 22.817 17.802 1.00 61.28 196 LYS A O 1
ATOM 1601 N N . SER A 1 197 ? 12.114 23.672 16.330 1.00 50.16 197 SER A N 1
ATOM 1602 C CA . SER A 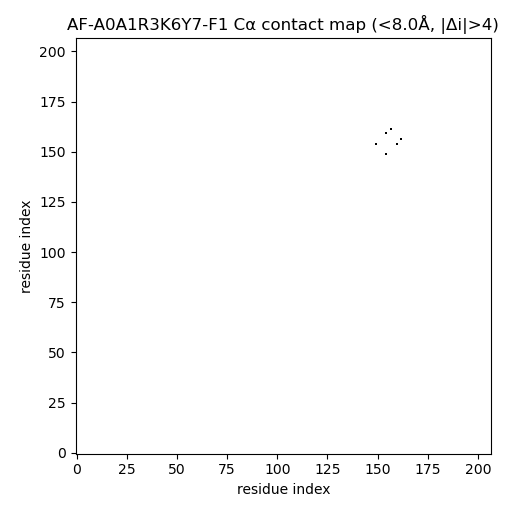1 197 ? 11.670 25.071 16.132 1.00 50.16 197 SER A CA 1
ATOM 1603 C C . SER A 1 197 ? 12.787 25.887 15.452 1.00 50.16 197 SER A C 1
ATOM 1605 O O . SER A 1 197 ? 13.939 25.713 15.841 1.00 50.16 197 SER A O 1
ATOM 1607 N N . PRO A 1 198 ? 12.510 26.881 14.584 1.00 50.38 198 PRO A N 1
ATOM 1608 C CA . PRO A 1 198 ? 11.492 27.004 13.540 1.00 50.38 198 PRO A CA 1
ATOM 1609 C C . PRO A 1 198 ? 12.149 27.070 12.136 1.00 50.38 198 PRO A C 1
ATOM 1611 O O . PRO A 1 198 ? 13.231 27.632 11.961 1.00 50.38 198 PRO A O 1
ATOM 1614 N N . ILE A 1 199 ? 11.489 26.542 11.099 1.00 46.75 199 ILE A N 1
ATOM 1615 C CA . ILE A 1 199 ? 11.888 26.837 9.715 1.00 46.75 199 ILE A CA 1
ATOM 1616 C C . ILE A 1 199 ? 11.599 28.321 9.473 1.00 46.75 199 ILE A C 1
ATOM 1618 O O . ILE A 1 199 ? 10.451 28.753 9.437 1.00 46.75 199 ILE A O 1
ATOM 1622 N N . ARG A 1 200 ? 12.687 29.082 9.361 1.00 46.38 200 ARG A N 1
ATOM 1623 C CA . ARG A 1 200 ? 12.783 30.468 8.905 1.00 46.38 200 ARG A CA 1
ATOM 1624 C C . ARG A 1 200 ? 11.949 30.650 7.631 1.00 46.38 200 ARG A C 1
ATOM 1626 O O . ARG A 1 200 ? 12.324 30.153 6.573 1.00 46.38 200 ARG A O 1
ATOM 1633 N N . SER A 1 201 ? 10.827 31.354 7.727 1.00 52.53 201 SER A N 1
ATOM 1634 C CA . SER A 1 201 ? 10.064 31.806 6.565 1.00 52.53 201 SER A CA 1
ATOM 1635 C C . SER A 1 201 ? 10.867 32.879 5.824 1.00 52.53 201 SER A C 1
ATOM 1637 O O . SER A 1 201 ? 10.911 34.027 6.258 1.00 52.53 201 SER A O 1
ATOM 1639 N N . ASN A 1 202 ? 11.506 32.506 4.716 1.00 43.66 202 ASN A N 1
ATOM 1640 C CA . ASN A 1 202 ? 11.929 33.446 3.680 1.00 43.66 202 ASN A CA 1
ATOM 1641 C C . ASN A 1 202 ? 10.920 33.352 2.531 1.00 43.66 202 ASN A C 1
ATOM 1643 O O . ASN A 1 202 ? 11.042 32.486 1.669 1.00 43.66 202 ASN A O 1
ATOM 1647 N N . SER A 1 203 ? 9.934 34.243 2.515 1.00 42.38 203 SER A N 1
ATOM 1648 C CA . SER A 1 203 ? 9.200 34.582 1.297 1.00 42.38 203 SER A CA 1
ATOM 1649 C C . SER A 1 203 ? 9.684 35.952 0.835 1.00 42.38 203 SER A C 1
ATOM 1651 O O . SER A 1 203 ? 9.363 36.967 1.452 1.00 42.38 203 SER A O 1
ATOM 1653 N N . LEU A 1 204 ? 10.499 35.950 -0.224 1.00 45.84 204 LEU A N 1
ATOM 1654 C CA . LEU A 1 204 ? 10.787 37.122 -1.045 1.00 45.84 204 LEU A CA 1
ATOM 1655 C C . LEU A 1 204 ? 9.456 37.751 -1.479 1.00 45.84 204 LEU A C 1
ATOM 1657 O O . LEU A 1 204 ? 8.643 37.088 -2.121 1.00 45.84 204 LEU A O 1
ATOM 1661 N N . ILE A 1 205 ? 9.265 39.026 -1.157 1.00 48.38 205 ILE A N 1
ATOM 1662 C CA . ILE A 1 205 ? 8.280 39.885 -1.809 1.00 48.38 205 ILE A CA 1
ATOM 1663 C C . ILE A 1 205 ? 9.027 40.569 -2.957 1.00 48.38 205 ILE A C 1
ATOM 1665 O O . ILE A 1 205 ? 9.917 41.382 -2.722 1.00 48.38 205 ILE A O 1
ATOM 1669 N N . MET A 1 206 ? 8.695 40.194 -4.189 1.00 45.59 206 MET A N 1
ATO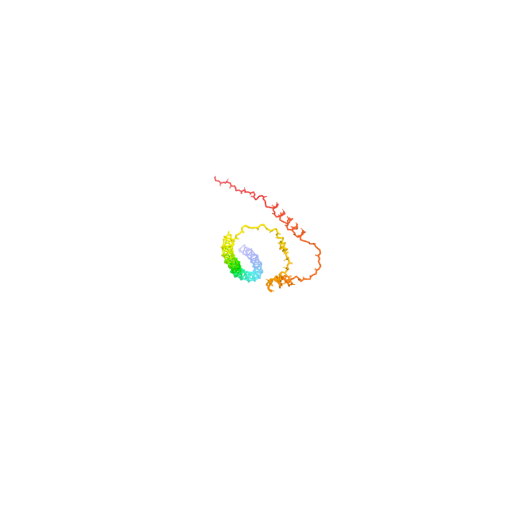M 1670 C CA . MET A 1 206 ? 8.961 40.981 -5.392 1.00 45.59 206 MET A CA 1
ATOM 1671 C C . MET A 1 206 ? 7.644 41.097 -6.156 1.00 45.59 206 MET A C 1
ATOM 1673 O O . MET A 1 206 ? 7.226 40.154 -6.827 1.00 45.59 206 MET A O 1
ATOM 1677 N N . SER A 1 207 ? 6.986 42.240 -5.999 1.00 50.62 207 SER A N 1
ATOM 1678 C CA . SER A 1 207 ? 6.098 42.924 -6.949 1.00 50.62 207 SER A CA 1
ATOM 1679 C C . SER A 1 207 ? 5.887 44.335 -6.421 1.00 50.62 207 SER A C 1
ATOM 1681 O O . SER A 1 207 ? 5.646 44.448 -5.197 1.00 50.62 207 SER A O 1
#

Radius of gyration: 52.33 Å; Cα contacts (8 Å, |Δi|>4): 3; chains: 1; bounding box: 101×62×167 Å

Organism: NCBI:txid93759

Mean predicted aligned error: 19.85 Å

InterPro domains:
  IPR043424 Protein BRANCHLESS TRICHOME-like [PTHR31071] (2-115)

Secondary structure (DSSP, 8-state):
-HHHHHHHHHHHHHHHHHH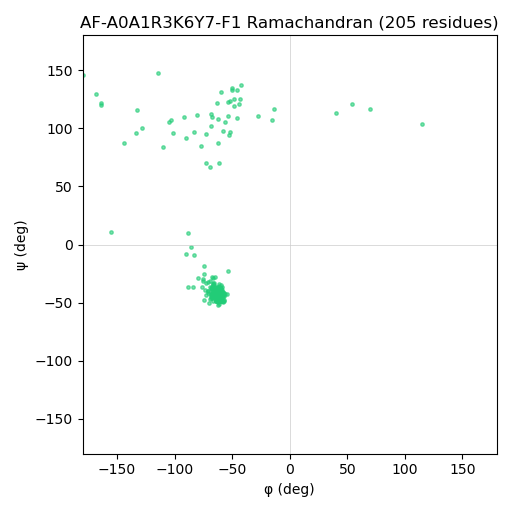HHHHHHHHHHHHHHHHHHHHHHHHHHHHHHHHHHHHHHHHHHHHHHHHHHHHHHHHHHHHHHHHHHHHHHHHHHHHHHHHHHHHHHHHHHHHHHHHHHHHHHHHHGGGS-----------------------HHHHHHHHTT----------------HHHHHHHHHHHHHHHHHT-S----------

Solvent-accessible surface area (backbone atoms only — not comparable to full-atom values): 12490 Å² total; per-residue (Å²): 111,71,69,59,54,53,50,53,52,51,51,52,52,52,54,51,51,51,52,53,49,51,53,52,52,49,55,52,51,52,55,50,49,58,49,51,56,51,52,52,52,52,52,51,51,52,49,54,54,48,49,54,51,54,54,50,51,53,51,50,54,51,49,53,53,54,50,53,55,50,52,53,51,54,51,53,51,51,53,51,51,51,54,53,52,50,51,55,52,50,52,54,50,52,51,54,53,51,53,51,49,52,55,49,51,53,53,51,51,55,53,50,54,53,49,54,52,49,54,50,54,56,56,66,54,68,80,60,78,94,74,91,75,93,76,90,76,85,75,72,80,71,80,66,79,64,81,70,87,67,50,71,67,58,54,44,49,71,76,41,76,76,69,67,86,68,78,82,83,79,80,79,94,76,84,86,61,71,67,58,56,52,48,51,53,53,48,53,48,51,53,58,54,72,70,64,78,76,88,80,84,81,77,86,86,88,132

Sequence (207 aa):
MDSELDFARAEIIDLKAELEFERKARKKAESLNKRLGKELVEERRGREALEKVCEQLAREISLFKSEIDRMKKEFEEERKMLRMAEVLREERVQMKMAEAKILFEEKLSELEETKLQKNKEDKANLSGKFSSTAVTSSMAIQRKASPEAENPHIKRGIKGFVEFPRVVRAIGSKSRHWGSKLECQKAQLRILLKQKSPIRSNSLIMS